Protein AF-A0A2G9G495-F1 (afdb_monomer_lite)

Sequence (296 aa):
MGLVYGCPVEDMVTGLAIQCRGWKPVYYNPRKHAFKGVAPTTLDVSLIQFKRWAGGMFQVFFSKYCPFTYGHGKIKFGAQLGYCIFLLWAPTSLPTLCYVIVPALSLLHGVPLFPKVSSLWFIPFAYVFVAKTAYAIIEALIIGDTLRGWWNLQRMVLIRRTTAYLFGFLDTIITQLGLSQTAFAVTAKVVDNEAQKRYEKGIIEFGSSSIMLIIIATLALINLLSLGWGIKKAFFSAPDEFEKFIAQFTVCGIIVMLNLPVYEALFFRSDKGRIPSSVTFRSIVIASLACLILTY

Secondary structure (DSSP, 8-state):
-----S-TTHHHHHHHHHHTTT--------SS-S---PPP-SHHHHHHHHHHHHHHHHHHHHSTT-HHHHSTTTS-HHHHHHHHTTTTTGGGHHHHHHHHHHHHHHHHHT---S--TTSGGGHHHHHHHHHHHHHHHHHHHHTT--HHHHHHHHHHHHHHHHTHHHHHHHHHHHHHTTS-----PPPP----HHHHHHHHTT-----S--HHHHHHHHHHHHHHHHHHHHHHHHHTS-HHHHHTTHHHHHHHHHHHHHTHHHHIIIII--STTSPPHHHHHHHHHHHHHHHHHTT-

Radius of gyration: 21.74 Å; chains: 1; bounding box: 57×45×61 Å

pLDDT: mean 91.78, std 8.58, range [42.34, 98.44]

Organism: NCBI:txid429701

Structure (mmCIF, N/CA/C/O backbone):
data_AF-A0A2G9G495-F1
#
_entry.id   AF-A0A2G9G495-F1
#
loop_
_atom_site.group_PDB
_atom_site.id
_atom_site.type_symbol
_atom_site.label_atom_id
_atom_site.label_alt_id
_atom_site.label_comp_id
_atom_site.label_asym_id
_atom_site.label_entity_id
_atom_site.label_seq_id
_atom_site.pdbx_PDB_ins_code
_atom_site.Cartn_x
_atom_site.Cartn_y
_atom_site.Cartn_z
_atom_site.occupancy
_atom_site.B_iso_or_equiv
_atom_site.auth_seq_id
_atom_site.auth_comp_id
_atom_site.auth_asym_id
_atom_site.auth_atom_id
_atom_site.pdbx_PDB_model_num
ATOM 1 N N . MET A 1 1 ? -16.885 4.387 33.479 1.00 59.47 1 MET A N 1
ATOM 2 C CA . MET A 1 1 ? -16.963 3.637 32.202 1.00 59.47 1 MET A CA 1
ATOM 3 C C . MET A 1 1 ? -17.399 4.630 31.142 1.00 59.47 1 MET A C 1
ATOM 5 O O . MET A 1 1 ? -18.405 5.283 31.361 1.00 59.47 1 MET A O 1
ATOM 9 N N . GLY A 1 2 ? -16.628 4.809 30.076 1.00 85.75 2 GLY A N 1
ATOM 10 C CA . GLY A 1 2 ? -16.914 5.790 29.030 1.00 85.75 2 GLY A CA 1
ATOM 11 C C . GLY A 1 2 ? -15.915 5.658 27.886 1.00 85.75 2 GLY A C 1
ATOM 12 O O . GLY A 1 2 ? -15.072 4.758 27.915 1.00 85.75 2 GLY A O 1
ATOM 13 N N . LEU A 1 3 ? -16.022 6.549 26.906 1.00 91.56 3 LEU A N 1
ATOM 14 C CA . LEU A 1 3 ? -15.094 6.641 25.783 1.00 91.56 3 LEU A CA 1
ATOM 15 C C . LEU A 1 3 ? -13.655 6.842 26.285 1.00 91.56 3 LEU A C 1
ATOM 17 O O . LEU A 1 3 ? -13.418 7.627 27.207 1.00 91.56 3 LEU A O 1
ATOM 21 N N . VAL A 1 4 ? -12.695 6.125 25.702 1.00 91.19 4 VAL A N 1
ATOM 22 C CA . VAL A 1 4 ? -11.275 6.327 26.005 1.00 91.19 4 VAL A CA 1
ATOM 23 C C . VAL A 1 4 ? -10.768 7.541 25.232 1.00 91.19 4 VAL A C 1
ATOM 25 O O . VAL A 1 4 ? -10.633 7.494 24.017 1.00 91.19 4 VAL A O 1
ATOM 28 N N . TYR A 1 5 ? -10.461 8.625 25.941 1.00 88.50 5 TYR A N 1
ATOM 29 C CA . TYR A 1 5 ? -9.936 9.856 25.344 1.00 88.50 5 TYR A CA 1
ATOM 30 C C . TYR A 1 5 ? -8.424 9.797 25.079 1.00 88.50 5 TYR A C 1
ATOM 32 O O . TYR A 1 5 ? -7.704 8.973 25.651 1.00 88.50 5 TYR A O 1
ATOM 40 N N . GLY A 1 6 ? -7.936 10.723 24.247 1.00 83.62 6 GLY A N 1
ATOM 41 C CA . GLY A 1 6 ? -6.504 10.904 23.974 1.00 83.62 6 GLY A CA 1
ATOM 42 C C . GLY A 1 6 ? -5.940 9.988 22.885 1.00 83.62 6 GLY A C 1
ATOM 43 O O . GLY A 1 6 ? -4.728 9.820 22.803 1.00 83.62 6 GLY A O 1
ATOM 44 N N . CYS A 1 7 ? -6.800 9.388 22.058 1.00 82.25 7 CYS A N 1
ATOM 45 C CA . CYS A 1 7 ? -6.405 8.584 20.908 1.00 82.25 7 CYS A CA 1
ATOM 46 C C . CYS A 1 7 ? -7.285 8.934 19.693 1.00 82.25 7 CYS A C 1
ATOM 48 O O . CYS A 1 7 ? -8.495 9.004 19.873 1.00 82.25 7 CYS A O 1
ATOM 50 N N . PRO A 1 8 ? -6.731 9.114 18.473 1.00 83.88 8 PRO A N 1
ATOM 51 C CA . PRO A 1 8 ? -7.525 9.384 17.263 1.00 83.88 8 PRO A CA 1
ATOM 52 C C . PRO A 1 8 ? -8.389 8.214 16.757 1.00 83.88 8 PRO A C 1
ATOM 54 O O . PRO A 1 8 ? -9.125 8.382 15.783 1.00 83.88 8 PRO A O 1
ATOM 57 N N . VAL A 1 9 ? -8.201 7.023 17.335 1.00 91.44 9 VAL A N 1
ATOM 58 C CA . VAL A 1 9 ? -8.957 5.783 17.078 1.00 91.44 9 VAL A CA 1
ATOM 59 C C . VAL A 1 9 ? -9.556 5.282 18.396 1.00 91.44 9 VAL A C 1
ATOM 61 O O . VAL A 1 9 ? -9.350 4.145 18.839 1.00 91.44 9 VAL A O 1
ATOM 64 N N . GLU A 1 10 ? -10.242 6.193 19.088 1.00 93.31 10 GLU A N 1
ATOM 65 C CA . GLU A 1 10 ? -10.855 5.960 20.392 1.00 93.31 10 GLU A CA 1
ATOM 66 C C . GLU A 1 10 ? -11.888 4.832 20.371 1.00 93.31 10 GLU A C 1
ATOM 68 O O . GLU A 1 10 ? -12.066 4.140 21.374 1.00 93.31 10 GLU A O 1
ATOM 73 N N . ASP A 1 11 ? -12.537 4.614 19.229 1.00 94.06 11 ASP A N 1
ATOM 74 C CA . ASP A 1 11 ? -13.499 3.543 18.991 1.00 94.06 11 ASP A CA 1
ATOM 75 C C . ASP A 1 11 ? -12.864 2.158 19.188 1.00 94.06 11 ASP A C 1
ATOM 77 O O . ASP A 1 11 ? -13.349 1.348 19.989 1.00 94.06 11 ASP A O 1
ATOM 81 N N . MET A 1 12 ? -11.725 1.910 18.539 1.00 94.50 12 MET A N 1
ATOM 82 C CA . MET A 1 12 ? -10.975 0.666 18.666 1.00 94.50 12 MET A CA 1
ATOM 83 C C . MET A 1 12 ? -10.456 0.481 20.095 1.00 94.50 12 MET A C 1
ATOM 85 O O . MET A 1 12 ? -10.628 -0.596 20.674 1.00 94.50 12 MET A O 1
ATOM 89 N N . VAL A 1 13 ? -9.830 1.512 20.673 1.00 95.31 13 VAL A N 1
ATOM 90 C CA . VAL A 1 13 ? -9.231 1.429 22.017 1.00 95.31 13 VAL A CA 1
ATOM 91 C C . VAL A 1 13 ? -10.299 1.203 23.087 1.00 95.31 13 VAL A C 1
ATOM 93 O O . VAL A 1 13 ? -10.109 0.390 23.995 1.00 95.31 13 VAL A O 1
ATOM 96 N N . THR A 1 14 ? -11.447 1.867 22.965 1.00 96.12 14 THR A N 1
ATOM 97 C CA . THR A 1 14 ? -12.588 1.660 23.865 1.00 96.12 14 THR A CA 1
ATOM 98 C C . THR A 1 14 ? -13.111 0.231 23.747 1.00 96.12 14 THR A C 1
ATOM 100 O O . THR A 1 14 ? -13.319 -0.428 24.768 1.00 96.12 14 THR A O 1
ATOM 103 N N . GLY A 1 15 ? -13.245 -0.291 22.522 1.00 95.25 15 GLY A N 1
ATOM 104 C CA . GLY A 1 15 ? -13.625 -1.685 22.284 1.00 95.25 15 GLY A CA 1
ATOM 105 C C . GLY A 1 15 ? -12.656 -2.685 22.924 1.00 95.25 15 GLY A C 1
ATOM 106 O O . GLY A 1 15 ? -13.093 -3.599 23.627 1.00 95.25 15 GLY A O 1
ATOM 107 N N . LEU A 1 16 ? -11.346 -2.476 22.758 1.00 95.62 16 LEU A N 1
ATOM 108 C CA . LEU A 1 16 ? -10.308 -3.300 23.388 1.00 95.62 16 LEU A CA 1
ATOM 109 C C . LEU A 1 16 ? -10.423 -3.272 24.919 1.00 95.62 16 LEU A C 1
ATOM 111 O O . LEU A 1 16 ? -10.396 -4.322 25.563 1.00 95.62 16 LEU A O 1
ATOM 115 N N . ALA A 1 17 ? -10.578 -2.083 25.507 1.00 95.75 17 ALA A N 1
ATOM 116 C CA . ALA A 1 17 ? -10.710 -1.913 26.951 1.00 95.75 17 ALA A CA 1
ATOM 117 C C . ALA A 1 17 ? -11.951 -2.619 27.516 1.00 95.75 17 ALA A C 1
ATOM 119 O O . ALA A 1 17 ? -11.882 -3.213 28.593 1.00 95.75 17 ALA A O 1
ATOM 120 N N . ILE A 1 18 ? -13.068 -2.590 26.786 1.00 96.00 18 ILE A N 1
ATOM 121 C CA . ILE A 1 18 ? -14.296 -3.308 27.145 1.00 96.00 18 ILE A CA 1
ATOM 122 C C . ILE A 1 18 ? -14.063 -4.823 27.102 1.00 96.00 18 ILE A C 1
ATOM 124 O O . ILE A 1 18 ? -14.365 -5.510 28.078 1.00 96.00 18 ILE A O 1
ATOM 128 N N . GLN A 1 19 ? -13.462 -5.349 26.031 1.00 95.81 19 GLN A N 1
ATOM 129 C CA . GLN A 1 19 ? -13.186 -6.787 25.926 1.00 95.81 19 GLN A CA 1
ATOM 130 C C . GLN A 1 19 ? -12.210 -7.286 26.994 1.00 95.81 19 GLN A C 1
ATOM 132 O O . GLN A 1 19 ? -12.423 -8.349 27.572 1.00 95.81 19 GLN A O 1
ATOM 137 N N . CYS A 1 20 ? -11.186 -6.498 27.331 1.00 96.25 20 CYS A N 1
ATOM 138 C CA . CYS A 1 20 ? -10.235 -6.832 28.395 1.00 96.25 20 CYS A CA 1
ATOM 139 C C . CYS A 1 20 ? -10.876 -6.907 29.792 1.00 96.25 20 CYS A C 1
ATOM 141 O O . CYS A 1 20 ? -10.240 -7.391 30.725 1.00 96.25 20 CYS A O 1
ATOM 143 N N . ARG A 1 21 ? -12.117 -6.428 29.952 1.00 95.75 21 ARG A N 1
ATOM 144 C CA . ARG A 1 21 ? -12.929 -6.569 31.173 1.00 95.75 21 ARG A CA 1
ATOM 145 C C . ARG A 1 21 ? -13.871 -7.780 31.129 1.00 95.75 21 ARG A C 1
ATOM 147 O O . ARG A 1 21 ? -14.758 -7.883 31.968 1.00 95.75 21 ARG A O 1
ATOM 154 N N . GLY A 1 22 ? -13.708 -8.672 30.153 1.00 95.31 22 GLY A N 1
ATOM 155 C CA . GLY A 1 22 ? -14.467 -9.920 30.031 1.00 95.31 22 GLY A CA 1
ATOM 156 C C . GLY A 1 22 ? -15.704 -9.848 29.131 1.00 95.31 22 GLY A C 1
ATOM 157 O O . GLY A 1 22 ? -16.370 -10.866 28.936 1.00 95.31 22 GLY A O 1
ATOM 158 N N . TRP A 1 23 ? -16.011 -8.688 28.544 1.00 95.75 23 TRP A N 1
ATOM 159 C CA . TRP A 1 23 ? -17.126 -8.555 27.604 1.00 95.75 23 TRP A CA 1
ATOM 160 C C . TRP A 1 23 ? -16.829 -9.259 26.278 1.00 95.75 23 TRP A C 1
ATOM 162 O O . TRP A 1 23 ? -15.707 -9.223 25.770 1.00 95.75 23 TRP A O 1
ATOM 172 N N . LYS A 1 24 ? -17.856 -9.875 25.685 1.00 93.69 24 LYS A N 1
ATOM 173 C CA . LYS A 1 24 ? -17.745 -10.610 24.420 1.00 93.69 24 LYS A CA 1
ATOM 174 C C . LYS A 1 24 ? -18.476 -9.851 23.308 1.00 93.69 24 LYS A C 1
ATOM 176 O O . LYS A 1 24 ? -19.669 -9.596 23.464 1.00 93.69 24 LYS A O 1
ATOM 181 N N . PRO A 1 25 ? -17.798 -9.482 22.205 1.00 92.75 25 PRO A N 1
ATOM 182 C CA . PRO A 1 25 ? -18.459 -8.842 21.075 1.00 92.75 25 PRO A CA 1
ATOM 183 C C . PRO A 1 25 ? -19.350 -9.851 20.339 1.00 92.75 25 PRO A C 1
ATOM 185 O O . PRO A 1 25 ? -19.042 -11.042 20.285 1.00 92.75 25 PRO A O 1
ATOM 188 N N . VAL A 1 26 ? -20.417 -9.358 19.713 1.00 94.62 26 VAL A N 1
ATOM 189 C CA . VAL A 1 26 ? -21.253 -10.132 18.788 1.00 94.62 26 VAL A CA 1
ATOM 190 C C . VAL A 1 26 ? -21.261 -9.409 17.447 1.00 94.62 26 VAL A C 1
ATOM 192 O O . VAL A 1 26 ? -21.561 -8.219 17.386 1.00 94.62 26 VAL A O 1
ATOM 195 N N . TYR A 1 27 ? -20.923 -10.128 16.379 1.00 92.50 27 TYR A N 1
ATOM 196 C CA . TYR A 1 27 ? -21.078 -9.651 15.009 1.00 92.50 27 TYR A CA 1
ATOM 197 C C . TYR A 1 27 ? -22.352 -10.252 14.419 1.00 92.50 27 TYR A C 1
ATOM 199 O O . TYR A 1 27 ? -22.519 -11.470 14.413 1.00 92.50 27 TYR A O 1
ATOM 207 N N . TYR A 1 28 ? -23.247 -9.397 13.930 1.00 94.25 28 TYR A N 1
ATOM 208 C CA . TYR A 1 28 ? -24.499 -9.807 13.309 1.00 94.25 28 TYR A CA 1
ATOM 209 C C . TYR A 1 28 ? -24.662 -9.102 11.963 1.00 94.25 28 TYR A C 1
ATOM 211 O O . TYR A 1 28 ? -24.645 -7.874 11.898 1.00 94.25 28 TYR A O 1
ATOM 219 N N . ASN A 1 29 ? -24.818 -9.887 10.894 1.00 91.81 29 ASN A N 1
ATOM 220 C CA . ASN A 1 29 ? -24.991 -9.392 9.530 1.00 91.81 29 ASN A CA 1
ATOM 221 C C . ASN A 1 29 ? -26.393 -9.765 9.005 1.00 91.81 29 ASN A C 1
ATOM 223 O O . ASN A 1 29 ? -26.568 -10.853 8.451 1.00 91.81 29 ASN A O 1
ATOM 227 N N . PRO A 1 30 ? -27.418 -8.919 9.226 1.00 93.94 30 PRO A N 1
ATOM 228 C CA . PRO A 1 30 ? -28.773 -9.190 8.756 1.00 93.94 30 PRO A CA 1
ATOM 229 C C . PRO A 1 30 ? -28.874 -9.089 7.227 1.00 93.94 30 PRO A C 1
ATOM 231 O O . PRO A 1 30 ? -28.204 -8.270 6.604 1.00 93.94 30 PRO A O 1
ATOM 234 N N . ARG A 1 31 ? -29.800 -9.850 6.621 1.00 92.94 31 ARG A N 1
ATOM 235 C CA . ARG A 1 31 ? -30.055 -9.812 5.162 1.00 92.94 31 ARG A CA 1
ATOM 236 C C . ARG A 1 31 ? -30.383 -8.409 4.642 1.00 92.94 31 ARG A C 1
ATOM 238 O O . ARG A 1 31 ? -29.987 -8.051 3.541 1.00 92.94 31 ARG A O 1
ATOM 245 N N . LYS A 1 32 ? -31.130 -7.621 5.422 1.00 94.00 32 LYS A N 1
ATOM 246 C CA . LYS A 1 32 ? -31.405 -6.212 5.126 1.00 94.00 32 LYS A CA 1
ATOM 247 C C . LYS A 1 32 ? -30.417 -5.356 5.903 1.00 94.00 32 LYS A C 1
ATOM 249 O O . LYS A 1 32 ? -30.386 -5.436 7.129 1.00 94.00 32 LYS A O 1
ATOM 254 N N . HIS A 1 33 ? -29.663 -4.512 5.201 1.00 91.62 33 HIS A N 1
ATOM 255 C CA . HIS A 1 33 ? -28.739 -3.577 5.838 1.00 91.62 33 HIS A CA 1
ATOM 256 C C . HIS A 1 33 ? -29.474 -2.708 6.867 1.00 91.62 33 HIS A C 1
ATOM 258 O O . HIS A 1 33 ? -30.366 -1.935 6.512 1.00 91.62 33 HIS A O 1
ATOM 264 N N . ALA A 1 34 ? -29.094 -2.854 8.138 1.00 94.25 34 ALA A N 1
ATOM 265 C CA . ALA A 1 34 ? -29.675 -2.104 9.251 1.00 94.25 34 ALA A CA 1
ATOM 266 C C . ALA A 1 34 ? -29.168 -0.653 9.311 1.00 94.25 34 ALA A C 1
ATOM 268 O O . ALA A 1 34 ? -29.871 0.229 9.790 1.00 94.25 34 ALA A O 1
ATOM 269 N N . PHE A 1 35 ? -27.967 -0.402 8.783 1.00 94.12 35 PHE A N 1
ATOM 270 C CA . PHE A 1 35 ? -27.329 0.910 8.759 1.00 94.12 35 PHE A CA 1
ATOM 271 C C . PHE A 1 35 ? -26.891 1.252 7.334 1.00 94.12 35 PHE A C 1
ATOM 273 O O . PHE A 1 35 ? -26.354 0.400 6.624 1.00 94.12 35 PHE A O 1
ATOM 280 N N . LYS A 1 36 ? -27.106 2.504 6.919 1.00 89.31 36 LYS A N 1
ATOM 281 C CA . LYS A 1 36 ? -26.603 3.063 5.658 1.00 89.31 36 LYS A CA 1
ATOM 282 C C . LYS A 1 36 ? -25.749 4.284 5.972 1.00 89.31 36 LYS A C 1
ATOM 284 O O . LYS A 1 36 ? -26.208 5.198 6.649 1.00 89.31 36 LYS A O 1
ATOM 289 N N . GLY A 1 37 ? -24.508 4.270 5.502 1.00 87.88 37 GLY A N 1
ATOM 290 C CA . GLY A 1 37 ? -23.575 5.385 5.631 1.00 87.88 37 GLY A CA 1
ATOM 291 C C . GLY A 1 37 ? -23.357 6.100 4.302 1.00 87.88 37 GLY A C 1
ATOM 292 O O . GLY A 1 37 ? -23.770 5.620 3.249 1.00 87.88 37 GLY A O 1
ATOM 293 N N . VAL A 1 38 ? -22.661 7.233 4.366 1.00 87.00 38 VAL A N 1
ATOM 294 C CA . VAL A 1 38 ? -22.152 7.950 3.192 1.00 87.00 38 VAL A CA 1
ATOM 295 C C . VAL A 1 38 ? -20.662 7.649 3.072 1.00 87.00 38 VAL A C 1
ATOM 297 O O . VAL A 1 38 ? -19.904 7.896 4.014 1.00 87.00 38 VAL A O 1
ATOM 300 N N . ALA A 1 39 ? -20.254 7.080 1.939 1.00 87.94 39 ALA A N 1
ATOM 301 C CA . ALA A 1 39 ? -18.855 6.797 1.644 1.00 87.94 39 ALA A CA 1
ATOM 302 C C . ALA A 1 39 ? -18.152 8.041 1.068 1.00 87.94 39 ALA A C 1
ATOM 304 O O . ALA A 1 39 ? -18.812 8.875 0.446 1.00 87.94 39 ALA A O 1
ATOM 305 N N . PRO A 1 40 ? -16.822 8.175 1.232 1.00 88.44 40 PRO A N 1
ATOM 306 C CA . PRO A 1 40 ? -16.048 9.168 0.495 1.00 88.44 40 PRO A CA 1
ATOM 307 C C . PRO A 1 40 ? -16.223 8.977 -1.016 1.00 8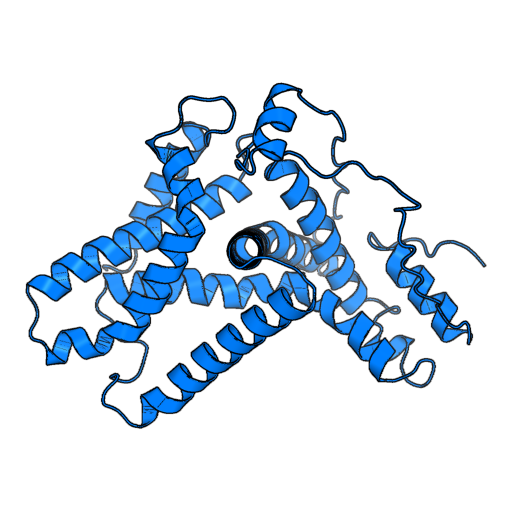8.44 40 PRO A C 1
ATOM 309 O O . PRO A 1 40 ? -15.965 7.890 -1.534 1.00 88.44 40 PRO A O 1
ATOM 312 N N . THR A 1 41 ? -16.642 10.030 -1.713 1.00 89.69 41 THR A N 1
ATOM 313 C CA . THR A 1 41 ? -16.880 10.012 -3.167 1.00 89.69 41 THR A CA 1
ATOM 314 C C . THR A 1 41 ? -15.635 10.370 -3.974 1.00 89.69 41 THR A C 1
ATOM 316 O O . THR A 1 41 ? -15.559 10.065 -5.162 1.00 89.69 41 THR A O 1
ATOM 319 N N . THR A 1 42 ? -14.633 10.967 -3.327 1.00 90.62 42 THR A N 1
ATOM 320 C CA . THR A 1 42 ? -13.391 11.427 -3.947 1.00 90.62 42 THR A CA 1
ATOM 321 C C . THR A 1 42 ? -12.160 10.786 -3.309 1.00 90.62 42 THR A C 1
ATOM 323 O O . THR A 1 42 ? -12.163 10.365 -2.143 1.00 90.62 42 THR A O 1
ATOM 326 N N . LEU A 1 43 ? -11.076 10.696 -4.086 1.00 92.38 43 LEU A N 1
ATOM 327 C CA . LEU A 1 43 ? -9.838 10.065 -3.630 1.00 92.38 43 LEU A CA 1
ATOM 328 C C . LEU A 1 43 ? -9.184 10.846 -2.483 1.00 92.38 43 LEU A C 1
ATOM 330 O O . LEU A 1 43 ? -8.680 10.237 -1.545 1.00 92.38 43 LEU A O 1
ATOM 334 N N . ASP A 1 44 ? -9.205 12.175 -2.531 1.00 89.44 44 ASP A N 1
ATOM 335 C CA . ASP A 1 44 ? -8.602 13.038 -1.511 1.00 89.44 44 ASP A CA 1
ATOM 336 C C . ASP A 1 44 ? -9.265 12.862 -0.136 1.00 89.44 44 ASP A C 1
ATOM 338 O O . ASP A 1 44 ? -8.569 12.625 0.856 1.00 89.44 44 ASP A O 1
ATOM 342 N N . VAL A 1 45 ? -10.599 12.865 -0.074 1.00 89.94 45 VAL A N 1
ATOM 343 C CA . VAL A 1 45 ? -11.348 12.625 1.170 1.00 89.94 45 VAL A CA 1
ATOM 344 C C . VAL A 1 45 ? -11.079 11.215 1.704 1.00 89.94 45 VAL A C 1
ATOM 346 O O . VAL A 1 45 ? -10.857 11.046 2.908 1.00 89.94 45 VAL A O 1
ATOM 349 N N . SER A 1 46 ? -11.027 10.205 0.827 1.00 93.00 46 SER A N 1
ATOM 350 C CA . SER A 1 46 ? -10.669 8.838 1.228 1.00 93.00 46 SER A CA 1
ATOM 351 C C . SER A 1 46 ? -9.248 8.762 1.803 1.00 93.00 46 SER A C 1
ATOM 353 O O . SER A 1 46 ? -9.034 8.150 2.851 1.00 93.00 46 SER A O 1
ATOM 355 N N . LEU A 1 47 ? -8.270 9.420 1.179 1.00 94.62 47 LEU A N 1
ATOM 356 C CA . LEU A 1 47 ? -6.882 9.411 1.644 1.00 94.62 47 LEU A CA 1
ATOM 357 C C . LEU A 1 47 ? -6.696 10.130 2.983 1.00 94.62 47 LEU A C 1
ATOM 359 O O . LEU A 1 47 ? -5.956 9.631 3.833 1.00 94.62 47 LEU A O 1
ATOM 363 N N . ILE A 1 48 ? -7.395 11.243 3.216 1.00 92.69 48 ILE A N 1
ATOM 364 C CA . ILE A 1 48 ? -7.394 11.926 4.521 1.00 92.69 48 ILE A CA 1
ATOM 365 C C . ILE A 1 48 ? -7.943 10.997 5.611 1.00 92.69 48 ILE A C 1
ATOM 367 O O . ILE A 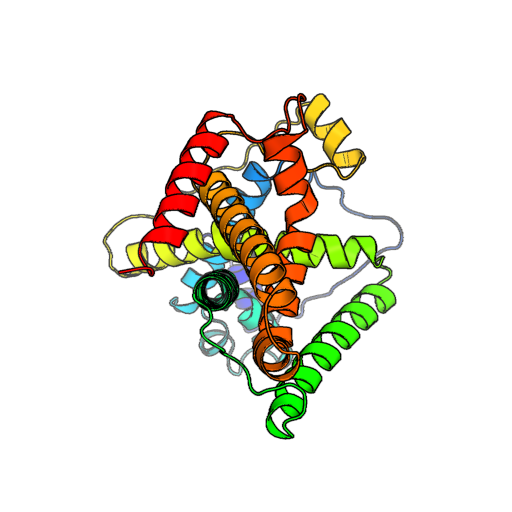1 48 ? -7.360 10.898 6.695 1.00 92.69 48 ILE A O 1
ATOM 371 N N . GLN A 1 49 ? -9.025 10.270 5.318 1.00 93.25 49 GLN A N 1
ATOM 372 C CA . GLN A 1 49 ? -9.584 9.285 6.244 1.00 93.25 49 GLN A CA 1
ATOM 373 C C . GLN A 1 49 ? -8.574 8.172 6.559 1.00 93.25 49 GLN A C 1
ATOM 375 O O . GLN A 1 49 ? -8.300 7.896 7.728 1.00 93.25 49 GLN A O 1
ATOM 380 N N . PHE A 1 50 ? -7.961 7.569 5.537 1.00 95.38 50 PHE A N 1
ATOM 381 C CA . PHE A 1 50 ? -6.980 6.501 5.744 1.00 95.38 50 PHE A CA 1
ATOM 382 C C . PHE A 1 50 ? -5.698 6.976 6.427 1.00 95.38 50 PHE A C 1
ATOM 384 O O . PHE A 1 50 ? -5.103 6.199 7.173 1.00 95.38 50 PHE A O 1
ATOM 391 N N . LYS A 1 51 ? -5.290 8.235 6.224 1.00 95.12 51 LYS A N 1
ATOM 392 C CA . LYS A 1 51 ? -4.158 8.838 6.938 1.00 95.12 51 LYS A CA 1
ATOM 393 C C . LYS A 1 51 ? -4.444 8.861 8.437 1.00 95.12 51 LYS A C 1
ATOM 395 O O . LYS A 1 51 ? -3.604 8.434 9.226 1.00 95.12 51 LYS A O 1
ATOM 400 N N . ARG A 1 52 ? -5.645 9.308 8.822 1.00 93.19 52 ARG A N 1
ATOM 401 C CA . ARG A 1 52 ? -6.080 9.349 10.226 1.00 93.19 52 ARG A CA 1
ATOM 402 C C . ARG A 1 52 ? -6.131 7.965 10.854 1.00 93.19 52 ARG A C 1
ATOM 404 O O . ARG A 1 52 ? -5.623 7.795 11.955 1.00 93.19 52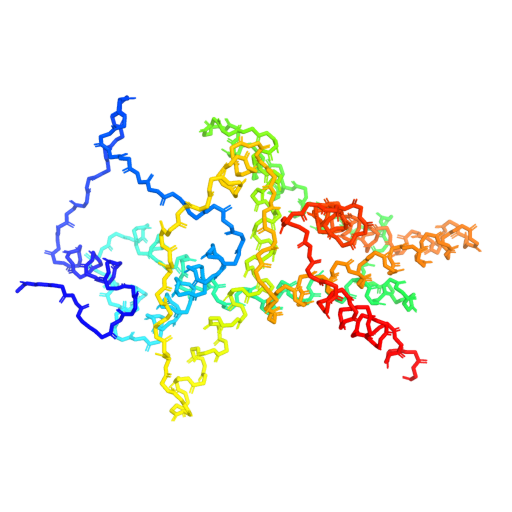 ARG A O 1
ATOM 411 N N . TRP A 1 53 ? -6.698 6.985 10.153 1.00 95.12 53 TRP A N 1
ATOM 412 C CA . TRP A 1 53 ? -6.753 5.612 10.654 1.00 95.12 53 TRP A CA 1
ATOM 413 C C . TRP A 1 53 ? -5.357 5.017 10.816 1.00 95.12 53 TRP A C 1
ATOM 415 O O . TRP A 1 53 ? -5.023 4.553 11.897 1.00 95.12 53 TRP A O 1
ATOM 425 N N . ALA A 1 54 ? -4.512 5.076 9.785 1.00 96.00 54 ALA A N 1
ATOM 426 C CA . ALA A 1 54 ? -3.171 4.502 9.853 1.00 96.00 54 ALA A CA 1
ATOM 427 C C . ALA A 1 54 ? -2.300 5.172 10.926 1.00 96.00 54 ALA A C 1
ATOM 429 O O . ALA A 1 54 ? -1.630 4.471 11.682 1.00 96.00 54 ALA A O 1
ATOM 430 N N . GLY A 1 55 ? -2.343 6.506 11.025 1.00 94.81 55 GLY A N 1
ATOM 431 C CA . GLY A 1 55 ? -1.629 7.252 12.061 1.00 94.81 55 GLY A CA 1
ATOM 432 C C . GLY A 1 55 ? -2.153 6.944 13.463 1.00 94.81 55 GLY A C 1
ATOM 433 O O . GLY A 1 55 ? -1.373 6.599 14.341 1.00 94.81 55 GLY A O 1
ATOM 434 N N . GLY A 1 56 ? -3.472 6.977 13.673 1.00 94.00 56 GLY A N 1
ATOM 435 C CA . GLY A 1 56 ? -4.077 6.658 14.970 1.00 94.00 56 GLY A CA 1
ATOM 436 C C . GLY A 1 56 ? -3.765 5.233 15.435 1.00 94.00 56 GLY A C 1
ATOM 437 O O . GLY A 1 56 ? -3.357 5.034 16.576 1.00 94.00 56 GLY A O 1
ATOM 438 N N . MET A 1 57 ? -3.864 4.248 14.538 1.00 95.62 57 MET A N 1
ATOM 439 C CA . MET A 1 57 ? -3.501 2.855 14.829 1.00 95.62 57 MET A CA 1
ATOM 440 C C . MET A 1 57 ? -2.019 2.715 15.200 1.00 95.62 57 MET A C 1
ATOM 442 O O . MET A 1 57 ? -1.677 2.005 16.146 1.00 95.62 57 MET A O 1
ATOM 446 N N . PHE A 1 58 ? -1.135 3.431 14.506 1.00 96.12 58 PHE A N 1
ATOM 447 C CA . PHE A 1 58 ? 0.293 3.410 14.810 1.00 96.12 58 PHE A CA 1
ATOM 448 C C . PHE A 1 58 ? 0.637 4.175 16.098 1.00 96.12 58 PHE A C 1
ATOM 450 O O . PHE A 1 58 ? 1.522 3.762 16.838 1.00 96.12 58 PHE A O 1
ATOM 457 N N . GLN A 1 59 ? -0.110 5.222 16.456 1.00 94.25 59 GLN A N 1
ATOM 458 C CA . GLN A 1 59 ? -0.005 5.845 17.780 1.00 94.25 59 GLN A CA 1
ATOM 459 C C . GLN A 1 59 ? -0.411 4.869 18.894 1.00 94.25 59 GLN A C 1
ATOM 461 O O . GLN A 1 59 ? 0.252 4.817 19.931 1.00 94.25 59 GLN A O 1
ATOM 466 N N . VAL A 1 60 ? -1.455 4.053 18.684 1.00 94.50 60 VAL A N 1
ATOM 467 C CA . VAL A 1 60 ? -1.854 3.023 19.661 1.00 94.50 60 VAL A CA 1
ATOM 468 C C . VAL A 1 60 ? -0.742 2.006 19.889 1.00 94.50 60 VAL A C 1
ATOM 470 O O . VAL A 1 60 ? -0.545 1.601 21.036 1.00 94.50 60 VAL A O 1
ATOM 473 N N . PHE A 1 61 ? 0.010 1.642 18.845 1.00 94.88 61 PHE A N 1
ATOM 474 C CA . PHE A 1 61 ? 1.148 0.724 18.946 1.00 94.88 61 PHE A CA 1
ATOM 475 C C . PHE A 1 61 ? 2.173 1.157 20.007 1.00 94.88 61 PHE A C 1
ATOM 477 O O . PHE A 1 61 ? 2.636 0.318 20.776 1.00 94.88 61 PHE A O 1
ATOM 484 N N . PHE A 1 62 ? 2.473 2.458 20.095 1.00 92.38 62 PHE A N 1
ATOM 485 C CA . PHE A 1 62 ? 3.401 3.025 21.087 1.00 92.38 62 PHE A CA 1
ATOM 486 C C . PHE A 1 62 ? 2.742 3.401 22.420 1.00 92.38 62 PHE A C 1
ATOM 488 O O . PHE A 1 62 ? 3.415 3.822 23.357 1.00 92.38 62 PHE A O 1
ATOM 495 N N . SER A 1 63 ? 1.422 3.281 22.525 1.00 92.25 63 SER A N 1
ATOM 496 C CA . SER A 1 63 ? 0.684 3.672 23.722 1.00 92.25 63 SER A CA 1
ATOM 497 C C . SER A 1 63 ? 0.567 2.528 24.735 1.00 92.25 63 SER A C 1
ATOM 499 O O . SER A 1 63 ? 0.694 1.347 24.408 1.00 92.25 63 SER A O 1
ATOM 501 N N . LYS A 1 64 ? 0.155 2.863 25.965 1.00 93.19 64 LYS A N 1
ATOM 502 C CA . LYS A 1 64 ? -0.248 1.873 26.984 1.00 93.19 64 LYS A CA 1
ATOM 503 C C . LYS A 1 64 ? -1.423 0.978 26.565 1.00 93.19 64 LYS A C 1
ATOM 505 O O . LYS A 1 64 ? -1.694 -0.012 27.237 1.00 93.19 64 LYS A O 1
ATOM 510 N N . TYR A 1 65 ? -2.146 1.348 25.506 1.00 94.06 65 TYR A N 1
ATOM 511 C CA . TYR A 1 65 ? -3.272 0.593 24.962 1.00 94.06 65 TYR A CA 1
ATOM 512 C C . TYR A 1 65 ? -2.871 -0.335 23.814 1.00 94.06 65 TYR A C 1
ATOM 514 O O . TYR A 1 65 ? -3.754 -0.869 23.148 1.00 94.06 65 TYR A O 1
ATOM 522 N N . CYS A 1 66 ? -1.572 -0.550 23.577 1.00 95.12 66 CYS A N 1
ATOM 523 C CA . CYS A 1 66 ? -1.112 -1.520 22.594 1.00 95.12 66 CYS A CA 1
ATOM 524 C C . CYS A 1 66 ? -1.728 -2.906 22.889 1.00 95.12 66 CYS A C 1
ATOM 526 O O . CYS A 1 66 ? -1.462 -3.471 23.952 1.00 95.12 66 CYS A O 1
ATOM 528 N N . PRO A 1 67 ? -2.540 -3.486 21.983 1.00 94.81 67 PRO A N 1
ATOM 529 C CA . PRO A 1 67 ? -3.185 -4.784 22.185 1.00 94.81 67 PRO A CA 1
ATOM 530 C C . PRO A 1 67 ? -2.210 -5.911 22.535 1.00 94.81 67 PRO A C 1
ATOM 532 O O . PRO A 1 67 ? -2.584 -6.827 23.266 1.00 94.81 67 PRO A O 1
ATOM 535 N N . PHE A 1 68 ? -0.961 -5.823 22.059 1.00 93.31 68 PHE A N 1
ATOM 536 C CA . PHE A 1 68 ? 0.082 -6.802 22.356 1.00 93.31 68 PHE A CA 1
ATOM 537 C C . PHE A 1 68 ? 0.387 -6.908 23.853 1.00 93.31 68 PHE A C 1
ATOM 539 O O . PHE A 1 68 ? 0.604 -8.011 24.342 1.00 93.31 68 PHE A O 1
ATOM 546 N N . THR A 1 69 ? 0.364 -5.787 24.577 1.00 95.19 69 THR A N 1
ATOM 547 C CA . THR A 1 69 ? 0.652 -5.726 26.017 1.00 95.19 69 THR A CA 1
ATOM 548 C C . THR A 1 69 ? -0.625 -5.592 26.839 1.00 95.19 69 THR A C 1
ATOM 550 O O . THR A 1 69 ? -0.846 -6.344 27.785 1.00 95.19 69 THR A O 1
ATOM 553 N N . TYR A 1 70 ? -1.514 -4.674 26.461 1.00 95.69 70 TYR A N 1
ATOM 554 C CA . TYR A 1 70 ? -2.731 -4.366 27.204 1.00 95.69 70 TYR A CA 1
ATOM 555 C C . TYR A 1 70 ? -3.729 -5.530 27.216 1.00 95.69 70 TYR A C 1
ATOM 557 O O . TYR A 1 70 ? -4.354 -5.779 28.253 1.00 95.69 70 TYR A O 1
ATOM 565 N N . GLY A 1 71 ? -3.867 -6.225 26.080 1.00 95.31 71 GLY A N 1
ATOM 566 C CA . GLY A 1 71 ? -4.782 -7.354 25.892 1.00 95.31 71 GLY A CA 1
ATOM 567 C C . GLY A 1 71 ? -4.207 -8.716 26.286 1.00 95.31 71 GLY A C 1
ATOM 568 O O . GLY A 1 71 ? -4.966 -9.682 26.395 1.00 95.31 71 GLY A O 1
ATOM 569 N N . HIS A 1 72 ? -2.898 -8.806 26.532 1.00 95.69 72 HIS A N 1
ATOM 570 C CA . HIS A 1 72 ? -2.234 -10.069 26.839 1.00 95.69 72 HIS A CA 1
ATOM 571 C C . HIS A 1 72 ? -2.822 -10.724 28.094 1.00 95.69 72 HIS A C 1
ATOM 573 O O . HIS A 1 72 ? -2.964 -10.083 29.135 1.00 95.69 72 HIS A O 1
ATOM 579 N N . GLY A 1 73 ? -3.218 -11.993 27.976 1.00 95.00 73 GLY A N 1
ATOM 580 C CA . GLY A 1 73 ? -3.856 -12.754 29.057 1.00 95.00 73 GLY A CA 1
ATOM 581 C C . GLY A 1 73 ? -5.283 -12.315 29.419 1.00 95.00 73 GLY A C 1
ATOM 582 O O . GLY A 1 73 ? -5.917 -12.973 30.238 1.00 95.00 73 GLY A O 1
ATOM 583 N N . LYS A 1 74 ? -5.817 -11.243 28.813 1.00 96.50 74 LYS A N 1
ATOM 584 C CA . LYS A 1 74 ? -7.167 -10.713 29.102 1.00 96.50 74 LYS A CA 1
ATOM 585 C C . LYS A 1 74 ? -8.190 -11.033 28.020 1.00 96.50 74 LYS A C 1
ATOM 587 O O . LYS A 1 74 ? -9.381 -11.117 28.307 1.00 96.50 74 LYS A O 1
ATOM 592 N N . ILE A 1 75 ? -7.740 -11.198 26.778 1.00 96.62 75 ILE A N 1
ATOM 593 C CA . ILE A 1 75 ? -8.577 -11.590 25.640 1.00 96.62 75 ILE A CA 1
ATOM 594 C C . ILE A 1 75 ? -7.989 -12.818 24.942 1.00 96.62 75 ILE A C 1
ATOM 596 O O . ILE A 1 75 ? -6.818 -13.154 25.114 1.00 96.62 75 ILE A O 1
ATOM 600 N N . LYS A 1 76 ? -8.807 -13.506 24.137 1.00 95.19 76 LYS A N 1
ATOM 601 C CA . LYS A 1 76 ? -8.344 -14.657 23.349 1.00 95.19 76 LYS A CA 1
ATOM 602 C C . LYS A 1 76 ? -7.241 -14.228 22.381 1.00 95.19 76 LYS A C 1
ATOM 604 O O . LYS A 1 76 ? -7.364 -13.193 21.730 1.00 95.19 76 LYS A O 1
ATOM 609 N N . PHE A 1 77 ? -6.236 -15.083 22.199 1.00 94.56 77 PHE A N 1
ATOM 610 C CA . PHE A 1 77 ? -5.088 -14.805 21.332 1.00 94.56 77 PHE A CA 1
ATOM 611 C C . PHE A 1 77 ? -5.484 -14.408 19.899 1.00 94.56 77 PHE A C 1
ATOM 613 O O . PHE A 1 77 ? -4.973 -13.430 19.367 1.00 94.56 77 PHE A O 1
ATOM 620 N N . GLY A 1 78 ? -6.468 -15.085 19.297 1.00 94.38 78 GLY A N 1
ATOM 621 C CA . GLY A 1 78 ? -6.967 -14.712 17.967 1.00 94.38 78 GLY A CA 1
ATOM 622 C C . GLY A 1 78 ? -7.572 -13.301 17.912 1.00 94.38 78 GLY A C 1
ATOM 623 O O . GLY A 1 78 ? -7.325 -12.565 16.962 1.00 94.38 78 GLY A O 1
ATOM 624 N N . ALA A 1 79 ? -8.302 -12.883 18.953 1.00 93.69 79 ALA A N 1
ATOM 625 C CA . ALA A 1 79 ? -8.825 -11.519 19.046 1.00 93.69 79 ALA A CA 1
ATOM 626 C C . ALA A 1 79 ? -7.685 -10.504 19.220 1.00 93.69 79 ALA A C 1
ATOM 628 O O . ALA A 1 79 ? -7.688 -9.462 18.571 1.00 93.69 79 ALA A O 1
ATOM 629 N N . GLN A 1 80 ? -6.675 -10.840 20.030 1.00 94.81 80 GLN A N 1
ATOM 630 C CA . GLN A 1 80 ? -5.469 -10.028 20.192 1.00 94.81 80 GLN A CA 1
ATOM 631 C C . GLN A 1 80 ? -4.750 -9.807 18.852 1.00 94.81 80 GLN A C 1
ATOM 633 O O . GLN A 1 80 ? -4.454 -8.664 18.507 1.00 94.81 80 GLN A O 1
ATOM 638 N N . LEU A 1 81 ? -4.535 -10.865 18.062 1.00 94.56 81 LEU A N 1
ATOM 639 C CA . LEU A 1 81 ? -3.953 -10.751 16.718 1.00 94.56 81 LEU A CA 1
ATOM 640 C C . LEU A 1 81 ? -4.820 -9.898 15.780 1.00 94.56 81 LEU A C 1
ATOM 642 O O . LEU A 1 81 ? -4.285 -9.077 15.033 1.00 94.56 81 LEU A O 1
ATOM 646 N N . GLY A 1 82 ? -6.145 -10.045 15.861 1.00 93.50 82 GLY A N 1
ATOM 647 C CA . GLY A 1 82 ? -7.099 -9.241 15.095 1.00 93.50 82 GLY A CA 1
ATOM 648 C C . GLY A 1 82 ? -7.006 -7.741 15.385 1.00 93.50 82 GLY A C 1
ATOM 649 O O . GLY A 1 82 ? -7.127 -6.940 14.466 1.00 93.50 82 GLY A O 1
ATOM 650 N N . TYR A 1 83 ? -6.723 -7.341 16.628 1.00 93.69 83 TYR A N 1
ATOM 651 C CA . TYR A 1 83 ? -6.429 -5.939 16.942 1.00 93.69 83 TYR A CA 1
ATOM 652 C C . TYR A 1 83 ? -5.048 -5.503 16.429 1.00 93.69 83 TYR A C 1
ATOM 654 O O . TYR A 1 83 ? -4.891 -4.380 15.950 1.00 93.69 83 TYR A O 1
ATOM 662 N N . CYS A 1 84 ? -4.041 -6.378 16.507 1.00 93.50 84 CYS A N 1
ATOM 663 C CA . CYS A 1 84 ? -2.664 -6.044 16.137 1.00 93.50 84 CYS A CA 1
ATOM 664 C C . CYS A 1 84 ? -2.458 -5.796 14.634 1.00 93.50 84 CYS A C 1
ATOM 666 O O . CYS A 1 84 ? -1.600 -4.989 14.276 1.00 93.50 84 CYS A O 1
ATOM 668 N N . ILE A 1 85 ? -3.226 -6.448 13.752 1.00 91.44 85 ILE A N 1
ATOM 669 C CA . ILE A 1 85 ? -3.014 -6.378 12.291 1.00 91.44 85 ILE A CA 1
ATOM 670 C C . ILE A 1 85 ? -3.083 -4.945 11.731 1.00 91.44 85 ILE A C 1
ATOM 672 O O . ILE A 1 85 ? -2.420 -4.623 10.743 1.00 91.44 85 ILE A O 1
ATOM 676 N N . PHE A 1 86 ? -3.857 -4.070 12.376 1.00 90.56 86 PHE A N 1
ATOM 677 C CA . PHE A 1 86 ? -4.081 -2.692 11.937 1.00 90.56 86 PHE A CA 1
ATOM 678 C C . PHE A 1 86 ? -2.994 -1.718 12.409 1.00 90.56 86 PHE A C 1
ATOM 680 O O . PHE A 1 86 ? -2.760 -0.695 11.765 1.00 90.56 86 PHE A O 1
ATOM 687 N N . LEU A 1 87 ? -2.291 -2.044 13.498 1.00 95.06 87 LEU A N 1
ATOM 688 C CA . LEU A 1 87 ? -1.330 -1.151 14.160 1.00 95.06 87 LEU A CA 1
ATOM 689 C C . LEU A 1 87 ? -0.136 -0.791 13.274 1.00 95.06 87 LEU A C 1
ATOM 691 O O . LEU A 1 87 ? 0.423 0.296 13.386 1.00 95.06 87 LEU A O 1
ATOM 695 N N . LEU A 1 88 ? 0.242 -1.703 12.375 1.00 94.88 88 LEU A N 1
ATOM 696 C CA . LEU A 1 88 ? 1.394 -1.545 11.491 1.00 94.88 88 LEU A CA 1
ATOM 697 C C . LEU A 1 88 ? 1.013 -1.109 10.071 1.00 94.88 88 LEU A C 1
ATOM 699 O O . LEU A 1 88 ? 1.849 -1.156 9.171 1.00 94.88 88 LEU A O 1
ATOM 703 N N . TRP A 1 89 ? -0.214 -0.629 9.850 1.00 96.44 89 TRP A N 1
ATOM 704 C CA . TRP A 1 89 ? -0.607 -0.068 8.555 1.00 96.44 89 TRP A CA 1
ATOM 705 C C . TRP A 1 89 ? 0.318 1.065 8.108 1.00 96.44 89 TRP A C 1
ATOM 707 O O . TRP A 1 89 ? 0.865 0.984 7.012 1.00 96.44 89 TRP A O 1
ATOM 717 N N . ALA A 1 90 ? 0.556 2.073 8.952 1.00 96.94 90 ALA A N 1
ATOM 718 C CA . ALA A 1 90 ? 1.435 3.193 8.606 1.00 96.94 90 ALA A CA 1
ATOM 719 C C . ALA A 1 90 ? 2.856 2.725 8.212 1.00 96.94 90 ALA A C 1
ATOM 721 O O . ALA A 1 90 ? 3.260 2.998 7.083 1.00 96.94 90 ALA A O 1
ATOM 722 N N . PRO A 1 91 ? 3.572 1.933 9.038 1.00 96.88 91 PRO A N 1
ATOM 723 C CA . PRO A 1 91 ? 4.894 1.396 8.694 1.00 96.88 91 PRO A CA 1
ATOM 724 C C . PRO A 1 91 ? 4.981 0.610 7.381 1.00 96.88 91 PRO A C 1
ATOM 726 O O . PRO A 1 91 ? 6.034 0.610 6.748 1.00 96.88 91 PRO A O 1
ATOM 729 N N . THR A 1 92 ? 3.899 -0.040 6.925 1.00 96.88 92 THR A N 1
ATOM 730 C CA . THR A 1 92 ? 3.916 -0.766 5.636 1.00 96.88 92 THR A CA 1
ATOM 731 C C . THR A 1 92 ? 4.127 0.142 4.419 1.00 96.88 92 THR A C 1
ATOM 733 O O . THR A 1 92 ? 4.399 -0.367 3.326 1.00 96.88 92 THR A O 1
ATOM 736 N N . SER A 1 93 ? 4.046 1.469 4.579 1.00 97.88 93 SER A N 1
ATOM 737 C CA . SER A 1 93 ? 4.385 2.429 3.527 1.00 97.88 93 SER A CA 1
ATOM 738 C C . SER A 1 93 ? 5.834 2.298 3.056 1.00 97.88 93 SER A C 1
ATOM 740 O O . SER A 1 93 ? 6.076 2.323 1.852 1.00 97.88 93 SER A O 1
ATOM 742 N N . LEU A 1 94 ? 6.783 2.100 3.979 1.00 97.38 94 LEU A N 1
ATOM 743 C CA . LEU A 1 94 ? 8.219 2.073 3.689 1.00 97.38 94 LEU A CA 1
ATOM 744 C C . LEU A 1 94 ? 8.606 0.919 2.753 1.00 97.38 94 LEU A C 1
ATOM 746 O O . LEU A 1 94 ? 9.101 1.202 1.661 1.00 97.38 94 LEU A O 1
ATOM 750 N N . PRO A 1 95 ? 8.324 -0.362 3.081 1.00 96.88 95 PRO A N 1
ATOM 751 C CA . PRO A 1 95 ? 8.627 -1.448 2.158 1.00 96.88 95 PRO A CA 1
ATOM 752 C C . PRO A 1 95 ? 7.844 -1.303 0.850 1.00 96.88 95 PRO A C 1
ATOM 754 O O . PRO A 1 95 ? 8.376 -1.611 -0.211 1.00 96.88 95 PRO A O 1
ATOM 757 N N . THR A 1 96 ? 6.608 -0.788 0.886 1.00 97.56 96 THR A N 1
ATOM 758 C CA . THR A 1 96 ? 5.825 -0.578 -0.343 1.00 97.56 96 THR A CA 1
ATOM 759 C C . THR A 1 96 ? 6.500 0.424 -1.276 1.00 97.56 96 THR A C 1
ATOM 761 O O . THR A 1 96 ? 6.592 0.159 -2.469 1.00 97.56 96 THR A O 1
ATOM 764 N N . LEU A 1 97 ? 7.014 1.541 -0.756 1.00 97.88 97 LEU A N 1
ATOM 765 C CA . LEU A 1 97 ? 7.769 2.506 -1.558 1.00 97.88 97 LEU A CA 1
ATOM 766 C C . LEU A 1 97 ? 9.024 1.870 -2.158 1.00 97.88 97 LEU A C 1
ATOM 768 O O . LEU A 1 97 ? 9.274 2.062 -3.345 1.00 97.88 97 LEU A O 1
ATOM 772 N N . CYS A 1 98 ? 9.755 1.053 -1.393 1.00 96.06 98 CYS A N 1
ATOM 773 C CA . CYS A 1 98 ? 10.894 0.303 -1.924 1.00 96.06 98 CYS A CA 1
ATOM 774 C C . CYS A 1 98 ? 10.478 -0.592 -3.101 1.00 96.06 98 CYS A C 1
ATOM 776 O O . CYS A 1 98 ? 11.086 -0.509 -4.163 1.00 96.06 98 CYS A O 1
ATOM 778 N N . TYR A 1 99 ? 9.407 -1.379 -2.964 1.00 94.69 99 TYR A N 1
ATOM 779 C CA . TYR A 1 99 ? 8.919 -2.260 -4.035 1.00 94.69 99 TYR A CA 1
ATOM 780 C C . TYR A 1 99 ? 8.368 -1.518 -5.259 1.00 94.69 99 TYR A C 1
ATOM 782 O O . TYR A 1 99 ? 8.315 -2.098 -6.340 1.00 94.69 99 TYR A O 1
ATOM 790 N N . VAL A 1 100 ? 7.954 -0.260 -5.110 1.00 97.06 100 VAL A N 1
ATOM 791 C CA . VAL A 1 100 ? 7.425 0.547 -6.220 1.00 97.06 100 VAL A CA 1
ATOM 792 C C . VAL A 1 100 ? 8.523 1.321 -6.944 1.00 97.06 100 VAL A C 1
ATOM 794 O O . VAL A 1 100 ? 8.422 1.538 -8.149 1.00 97.06 100 VAL A O 1
ATOM 797 N N . ILE A 1 101 ? 9.559 1.751 -6.223 1.00 96.88 101 ILE A N 1
ATOM 798 C CA . ILE A 1 101 ? 10.622 2.609 -6.757 1.00 96.88 101 ILE A CA 1
ATOM 799 C C . ILE A 1 101 ? 11.816 1.774 -7.221 1.00 96.88 101 ILE A C 1
ATOM 801 O O . ILE A 1 101 ? 12.274 1.938 -8.349 1.00 96.88 101 ILE A O 1
ATOM 805 N N . VAL A 1 102 ? 12.314 0.869 -6.373 1.00 96.19 102 VAL A N 1
ATOM 806 C CA . VAL A 1 102 ? 13.588 0.173 -6.607 1.00 96.19 102 VAL A CA 1
ATOM 807 C C . VAL A 1 102 ? 13.523 -0.719 -7.850 1.00 96.19 102 VAL A C 1
ATOM 809 O O . VAL A 1 102 ? 14.376 -0.546 -8.714 1.00 96.19 102 VAL A O 1
ATOM 812 N N . PRO A 1 103 ? 12.508 -1.587 -8.053 1.00 95.69 103 PRO A N 1
ATOM 813 C CA . PRO A 1 103 ? 12.433 -2.396 -9.270 1.00 95.69 103 PRO A CA 1
ATOM 814 C C . PRO A 1 103 ? 12.358 -1.573 -10.554 1.00 95.69 103 PRO A C 1
ATOM 816 O O . PRO A 1 103 ? 12.972 -1.964 -11.544 1.00 95.69 103 PRO A O 1
ATOM 819 N N . ALA A 1 104 ? 11.645 -0.442 -10.527 1.00 96.44 104 ALA A N 1
ATOM 820 C CA . ALA A 1 104 ? 11.513 0.454 -11.668 1.00 96.44 104 ALA A CA 1
ATOM 821 C C . ALA A 1 104 ? 12.857 1.107 -12.013 1.00 96.44 104 ALA A C 1
ATOM 823 O O . ALA A 1 104 ? 13.347 0.954 -13.128 1.00 96.44 104 ALA A O 1
ATOM 824 N N . LEU A 1 105 ? 13.510 1.748 -11.042 1.00 95.50 105 LEU A N 1
ATOM 825 C CA . LEU A 1 105 ? 14.800 2.396 -11.280 1.00 95.50 105 LEU A CA 1
ATOM 826 C C . LEU A 1 105 ? 15.879 1.370 -11.647 1.00 95.50 105 LEU A C 1
ATOM 828 O O . LEU A 1 105 ? 16.610 1.557 -12.613 1.00 95.50 105 LEU A O 1
ATOM 832 N N . SER A 1 106 ? 15.939 0.225 -10.970 1.00 94.44 106 SER A N 1
ATOM 833 C CA . SER A 1 106 ? 16.873 -0.838 -11.348 1.00 94.44 106 SER A CA 1
ATOM 834 C C . SER A 1 106 ? 16.606 -1.378 -12.760 1.00 94.44 106 SER A C 1
ATOM 836 O O . SER A 1 106 ? 17.561 -1.686 -13.469 1.00 94.44 106 SER A O 1
ATOM 838 N N . LEU A 1 107 ? 15.346 -1.441 -13.214 1.00 94.50 107 LEU A N 1
ATOM 839 C CA . LEU A 1 107 ? 15.019 -1.789 -14.603 1.00 94.50 107 LEU A CA 1
ATOM 840 C C . LEU A 1 107 ? 15.531 -0.723 -15.584 1.00 94.50 107 LEU A C 1
ATOM 842 O O . LEU A 1 107 ? 16.146 -1.068 -16.593 1.00 94.50 107 LEU A O 1
ATOM 846 N N . LEU A 1 108 ? 15.327 0.559 -15.264 1.00 93.38 108 LEU A N 1
ATOM 847 C CA . LEU A 1 108 ? 15.802 1.694 -16.059 1.00 93.38 108 LEU A CA 1
ATOM 848 C C . LEU A 1 108 ? 17.332 1.667 -16.234 1.00 93.38 108 LEU A C 1
ATOM 850 O O . LEU A 1 108 ? 17.831 1.795 -17.353 1.00 93.38 108 LEU A O 1
ATOM 854 N N . HIS A 1 109 ? 18.069 1.424 -15.148 1.00 90.81 109 HIS A N 1
ATOM 855 C CA . HIS A 1 109 ? 19.538 1.403 -15.142 1.00 90.81 109 HIS A CA 1
ATOM 856 C C . HIS A 1 109 ? 20.141 0.047 -15.532 1.00 90.81 109 HIS A C 1
ATOM 858 O O . HIS A 1 109 ? 21.357 -0.086 -15.634 1.00 90.81 109 HIS A O 1
ATOM 864 N N . GLY A 1 110 ? 19.317 -0.971 -15.798 1.00 90.38 110 GLY A N 1
ATOM 865 C CA . GLY A 1 110 ? 19.803 -2.290 -16.195 1.00 90.38 110 GLY A CA 1
ATOM 866 C C . GLY A 1 110 ? 20.514 -3.056 -15.081 1.00 90.38 110 GLY A C 1
ATOM 867 O O . GLY A 1 110 ? 21.413 -3.841 -15.374 1.00 90.38 110 GLY A O 1
ATOM 868 N N . VAL A 1 111 ? 20.111 -2.843 -13.831 1.00 92.81 111 VAL A N 1
ATOM 869 C CA . VAL A 1 111 ? 20.593 -3.584 -12.663 1.00 92.81 111 VAL A CA 1
ATOM 870 C C . VAL A 1 111 ? 19.608 -4.721 -12.363 1.00 92.81 111 VAL A C 1
ATOM 872 O O . VAL A 1 111 ? 18.459 -4.443 -11.999 1.00 92.81 111 VAL A O 1
ATOM 875 N N . PRO A 1 112 ? 19.998 -5.998 -12.531 1.00 93.12 112 PRO A N 1
ATOM 876 C CA . PRO A 1 112 ? 19.124 -7.119 -12.215 1.00 93.12 112 PRO A CA 1
ATOM 877 C C . PRO A 1 112 ? 18.988 -7.281 -10.696 1.00 93.12 112 PRO A C 1
ATOM 879 O O . PRO A 1 112 ? 19.986 -7.363 -9.983 1.00 93.12 112 PRO A O 1
ATOM 882 N N . LEU A 1 113 ? 17.750 -7.324 -10.198 1.00 94.44 113 LEU A N 1
ATOM 883 C CA . LEU A 1 113 ? 17.463 -7.476 -8.759 1.00 94.44 113 LEU A CA 1
ATOM 884 C C . LEU A 1 113 ? 17.091 -8.901 -8.349 1.00 94.44 113 LEU A C 1
ATOM 886 O O . LEU A 1 113 ? 17.218 -9.261 -7.181 1.00 94.44 113 LEU A O 1
ATOM 890 N N . PHE A 1 114 ? 16.578 -9.689 -9.289 1.00 94.25 114 PHE A N 1
ATOM 891 C CA . PHE A 1 114 ? 16.086 -11.038 -9.034 1.00 94.25 114 PHE A CA 1
ATOM 892 C C . PHE A 1 114 ? 16.983 -12.069 -9.722 1.00 94.25 114 PHE A C 1
ATOM 894 O O . PHE A 1 114 ? 17.646 -11.744 -10.712 1.00 94.25 114 PHE A O 1
ATOM 901 N N . PRO A 1 115 ? 16.990 -13.325 -9.244 1.00 94.62 115 PRO A N 1
ATOM 902 C CA . PRO A 1 115 ? 17.579 -14.424 -9.994 1.00 94.62 115 PRO A CA 1
ATOM 903 C C . PRO A 1 115 ? 16.952 -14.537 -11.389 1.00 94.62 115 PRO A C 1
ATOM 905 O O . PRO A 1 115 ? 15.766 -14.248 -11.569 1.00 94.62 115 PRO A O 1
ATOM 908 N N . LYS A 1 116 ? 17.740 -15.010 -12.361 1.00 94.00 116 LYS A N 1
ATOM 909 C CA . LYS A 1 116 ? 17.234 -15.396 -13.688 1.00 94.00 116 LYS A CA 1
ATOM 910 C C . LYS A 1 116 ? 16.086 -16.392 -13.547 1.00 94.00 116 LYS A C 1
ATOM 912 O O . LYS A 1 116 ? 16.150 -17.259 -12.678 1.00 94.00 116 LYS A O 1
ATOM 917 N N . VAL A 1 117 ? 15.083 -16.320 -14.419 1.00 93.00 117 VAL A N 1
ATOM 918 C CA . VAL A 1 117 ? 13.897 -17.188 -14.305 1.00 93.00 117 VAL A CA 1
ATOM 919 C C . VAL A 1 117 ? 14.192 -18.675 -14.541 1.00 93.00 117 VAL A C 1
ATOM 921 O O . VAL A 1 117 ? 13.486 -19.516 -13.994 1.00 93.00 117 VAL A O 1
ATOM 924 N N . SER A 1 118 ? 15.255 -19.006 -15.277 1.00 93.38 118 SER A N 1
ATOM 925 C CA . SER A 1 118 ? 15.804 -20.362 -15.443 1.00 93.38 118 SER A CA 1
ATOM 926 C C . SER A 1 118 ? 16.534 -20.875 -14.204 1.00 93.38 118 SER A C 1
ATOM 928 O O . SER A 1 118 ? 16.802 -22.070 -14.088 1.00 93.38 118 SER A O 1
ATOM 930 N N . SER A 1 119 ? 16.873 -19.995 -13.261 1.00 95.06 119 SER A N 1
ATOM 931 C CA . SER A 1 119 ? 17.550 -20.385 -12.033 1.00 95.06 119 SER A CA 1
ATOM 932 C C . SER A 1 119 ? 16.572 -21.037 -11.064 1.00 95.06 119 SER A C 1
ATOM 934 O O . SER A 1 119 ? 15.497 -20.505 -10.791 1.00 95.06 119 SER A O 1
ATOM 936 N N . LEU A 1 120 ? 16.999 -22.123 -10.417 1.00 96.25 120 LEU A N 1
ATOM 937 C CA . LEU A 1 120 ? 16.255 -22.727 -9.306 1.00 96.25 120 LEU A CA 1
ATOM 938 C C . LEU A 1 120 ? 16.000 -21.726 -8.164 1.00 96.25 120 LEU A C 1
ATOM 940 O O . LEU A 1 120 ? 14.988 -21.816 -7.472 1.00 96.25 120 LEU A O 1
ATOM 944 N N . TRP A 1 121 ? 16.867 -20.719 -8.009 1.00 95.88 121 TRP A N 1
ATOM 945 C CA . TRP A 1 121 ? 16.708 -19.651 -7.019 1.00 95.88 121 TRP A CA 1
ATOM 946 C C . TRP A 1 121 ? 15.541 -18.702 -7.312 1.00 95.88 121 TRP A C 1
ATOM 948 O O . TRP A 1 121 ? 15.142 -17.952 -6.424 1.00 95.88 121 TRP A O 1
ATOM 958 N N . PHE A 1 122 ? 14.966 -18.729 -8.518 1.00 96.31 122 PHE A N 1
ATOM 959 C CA . PHE A 1 122 ? 13.766 -17.959 -8.847 1.00 96.31 122 PHE A CA 1
ATOM 960 C C . PHE A 1 122 ? 12.480 -18.600 -8.300 1.00 96.31 122 PHE A C 1
ATOM 962 O O . PHE A 1 122 ? 11.506 -17.896 -8.019 1.00 96.31 122 PHE A O 1
ATOM 969 N N . ILE A 1 123 ? 12.481 -19.921 -8.083 1.00 96.50 123 ILE A N 1
ATOM 970 C CA . ILE A 1 123 ? 11.295 -20.691 -7.679 1.00 96.50 123 ILE A CA 1
ATOM 971 C C . ILE A 1 123 ? 10.642 -20.138 -6.399 1.00 96.50 123 ILE A C 1
ATOM 973 O O . ILE A 1 123 ? 9.426 -19.942 -6.416 1.00 96.50 123 ILE A O 1
ATOM 977 N N . PRO A 1 124 ? 11.375 -19.810 -5.312 1.00 96.75 124 PRO A N 1
ATOM 978 C CA . PRO A 1 124 ? 10.756 -19.258 -4.105 1.00 96.75 124 PRO A CA 1
ATOM 979 C C . PRO A 1 124 ? 10.038 -17.922 -4.344 1.00 96.75 124 PRO A C 1
ATOM 981 O O . PRO A 1 124 ? 8.958 -17.699 -3.796 1.00 96.75 124 PRO A O 1
ATOM 984 N N . PHE A 1 125 ? 10.594 -17.048 -5.191 1.00 94.88 125 PHE A N 1
ATOM 985 C CA . PHE A 1 125 ? 9.981 -15.758 -5.524 1.00 94.88 125 PHE A CA 1
ATOM 986 C C . PHE A 1 125 ? 8.681 -15.952 -6.302 1.00 94.88 125 PHE A C 1
ATOM 988 O O . PHE A 1 125 ? 7.653 -15.366 -5.948 1.00 94.88 125 PHE A O 1
ATOM 995 N N . ALA A 1 126 ? 8.714 -16.811 -7.324 1.00 96.12 126 ALA A N 1
ATOM 996 C CA . ALA A 1 126 ? 7.537 -17.154 -8.112 1.00 96.12 126 ALA A CA 1
ATOM 997 C C . ALA A 1 126 ? 6.454 -17.804 -7.239 1.00 96.12 126 ALA A C 1
ATOM 999 O O . ALA A 1 126 ? 5.296 -17.390 -7.290 1.00 96.12 126 ALA A O 1
ATOM 1000 N N . TYR A 1 127 ? 6.832 -18.760 -6.385 1.00 97.06 127 TYR A N 1
ATOM 1001 C CA . TYR A 1 127 ? 5.914 -19.443 -5.478 1.00 97.06 127 TYR A CA 1
ATOM 1002 C C . TYR A 1 127 ? 5.204 -18.465 -4.541 1.00 97.06 127 TYR A C 1
ATOM 1004 O O . TYR A 1 127 ? 3.976 -18.443 -4.509 1.00 97.06 127 TYR A O 1
ATOM 1012 N N . VAL A 1 128 ? 5.945 -17.615 -3.819 1.00 96.62 128 VAL A N 1
ATOM 1013 C CA . VAL A 1 128 ? 5.343 -16.656 -2.877 1.00 96.62 128 VAL A CA 1
ATOM 1014 C C . VAL A 1 128 ? 4.422 -15.678 -3.609 1.00 96.62 128 VAL A C 1
ATOM 1016 O O . VAL A 1 128 ? 3.313 -15.410 -3.139 1.00 96.62 128 VAL A O 1
ATOM 1019 N N . PHE A 1 129 ? 4.842 -15.174 -4.772 1.00 95.50 129 PHE A N 1
ATOM 1020 C CA . PHE A 1 129 ? 4.041 -14.251 -5.573 1.00 95.50 129 PHE A CA 1
ATOM 1021 C C . PHE A 1 129 ? 2.731 -14.888 -6.061 1.00 95.50 129 PHE A C 1
ATOM 1023 O O . PHE A 1 129 ? 1.656 -14.302 -5.881 1.00 95.50 129 PHE A O 1
ATOM 1030 N N . VAL A 1 130 ? 2.807 -16.089 -6.639 1.00 97.00 130 VAL A N 1
ATOM 1031 C CA . VAL A 1 130 ? 1.643 -16.809 -7.170 1.00 97.00 130 VAL A CA 1
ATOM 1032 C C . VAL A 1 130 ? 0.725 -17.245 -6.035 1.00 97.00 130 VAL A C 1
ATOM 1034 O O . VAL A 1 130 ? -0.465 -16.944 -6.086 1.00 97.00 130 VAL A O 1
ATOM 1037 N N . ALA A 1 131 ? 1.257 -17.870 -4.982 1.00 98.06 131 ALA A N 1
ATOM 1038 C CA . ALA A 1 131 ? 0.464 -18.365 -3.860 1.00 98.06 131 ALA A CA 1
ATOM 1039 C C . ALA A 1 131 ? -0.293 -17.230 -3.157 1.00 98.06 131 ALA A C 1
ATOM 1041 O O . ALA A 1 131 ? -1.505 -17.326 -2.963 1.00 98.06 131 ALA A O 1
ATOM 1042 N N . LYS A 1 132 ? 0.382 -16.112 -2.849 1.00 96.50 132 LYS A N 1
ATOM 1043 C CA . LYS A 1 132 ? -0.259 -14.941 -2.229 1.00 96.50 132 LYS A CA 1
ATOM 1044 C C . LYS A 1 132 ? -1.344 -14.347 -3.126 1.00 96.50 132 LYS A C 1
ATOM 1046 O O . LYS A 1 132 ? -2.378 -13.902 -2.629 1.00 96.50 132 LYS A O 1
ATOM 1051 N N . THR A 1 133 ? -1.100 -14.283 -4.433 1.00 96.50 133 THR A N 1
ATOM 1052 C CA . THR A 1 133 ? -2.044 -13.686 -5.387 1.00 96.50 133 THR A CA 1
ATOM 1053 C C . THR A 1 133 ? -3.260 -14.583 -5.594 1.00 96.50 133 THR A C 1
ATOM 1055 O O . THR A 1 133 ? -4.383 -14.099 -5.481 1.00 96.50 133 THR A O 1
ATOM 1058 N N . ALA A 1 134 ? -3.048 -15.883 -5.804 1.00 97.50 134 ALA A N 1
ATOM 1059 C CA . ALA A 1 134 ? -4.115 -16.870 -5.929 1.00 97.50 134 ALA A CA 1
ATOM 1060 C C . ALA A 1 134 ? -4.978 -16.913 -4.665 1.00 97.50 134 ALA A C 1
ATOM 1062 O O . ALA A 1 134 ? -6.197 -16.803 -4.763 1.00 97.50 134 ALA A O 1
ATOM 1063 N N . TYR A 1 135 ? -4.355 -16.974 -3.483 1.00 97.69 135 TYR A N 1
ATOM 1064 C CA . TYR A 1 135 ? -5.079 -16.956 -2.213 1.00 97.69 135 TYR A CA 1
ATOM 1065 C C . TYR A 1 135 ? -5.942 -15.696 -2.068 1.00 97.69 135 TYR A C 1
ATOM 1067 O O . TYR A 1 135 ? -7.129 -15.796 -1.774 1.00 97.69 135 TYR A O 1
ATOM 1075 N N . ALA A 1 136 ? -5.382 -14.512 -2.343 1.00 96.69 136 ALA A N 1
ATOM 1076 C CA . ALA A 1 136 ? -6.122 -13.254 -2.237 1.00 96.69 136 ALA A CA 1
ATOM 1077 C C . ALA A 1 136 ? -7.304 -13.162 -3.222 1.00 96.69 136 ALA A C 1
ATOM 1079 O O . ALA A 1 136 ? -8.315 -12.541 -2.903 1.00 96.69 136 ALA A O 1
ATOM 1080 N N . ILE A 1 137 ? -7.180 -13.751 -4.415 1.00 97.75 137 ILE A N 1
ATOM 1081 C CA . ILE A 1 137 ? -8.279 -13.823 -5.387 1.00 97.75 137 ILE A CA 1
ATOM 1082 C C . ILE A 1 137 ? -9.353 -14.799 -4.901 1.00 97.75 137 ILE A C 1
ATOM 1084 O O . ILE A 1 137 ? -10.530 -14.451 -4.899 1.00 97.75 137 ILE A O 1
ATOM 1088 N N . ILE A 1 138 ? -8.959 -15.999 -4.465 1.00 98.00 138 ILE A N 1
ATOM 1089 C CA . ILE A 1 138 ? -9.883 -17.025 -3.963 1.00 98.00 138 ILE A CA 1
ATOM 1090 C C . ILE A 1 138 ? -10.680 -16.485 -2.773 1.00 98.00 138 ILE A C 1
ATOM 1092 O O . ILE A 1 138 ? -11.901 -16.602 -2.757 1.00 98.00 138 ILE A O 1
ATOM 1096 N N . GLU A 1 139 ? -10.013 -15.839 -1.816 1.00 97.06 139 GLU A N 1
ATOM 1097 C CA . GLU A 1 139 ? -10.665 -15.227 -0.655 1.00 97.06 139 GLU A CA 1
ATOM 1098 C C . GLU A 1 139 ? -11.693 -14.167 -1.074 1.00 97.06 139 GLU A C 1
ATOM 1100 O O . GLU A 1 139 ? -12.826 -14.200 -0.595 1.00 97.06 139 GLU A O 1
ATOM 1105 N N . ALA A 1 140 ? -11.338 -13.284 -2.016 1.00 96.38 140 ALA A N 1
ATOM 1106 C CA . ALA A 1 140 ? -12.251 -12.270 -2.541 1.00 96.38 140 ALA A CA 1
ATOM 1107 C C . ALA A 1 140 ? -13.502 -12.898 -3.187 1.00 96.38 140 ALA A C 1
ATOM 1109 O O . ALA A 1 140 ? -14.619 -12.447 -2.940 1.00 96.38 140 ALA A O 1
ATOM 1110 N N . LEU A 1 141 ? -13.334 -13.974 -3.960 1.00 97.25 141 LEU A N 1
ATOM 1111 C CA . LEU A 1 141 ? -14.454 -14.673 -4.597 1.00 97.25 141 LEU A CA 1
ATOM 1112 C C . LEU A 1 141 ? -15.336 -15.415 -3.579 1.00 97.25 141 LEU A C 1
ATOM 1114 O O . LEU A 1 141 ? -16.559 -15.392 -3.711 1.00 97.25 141 LEU A O 1
ATOM 1118 N N . ILE A 1 142 ? -14.748 -16.027 -2.544 1.00 97.12 142 ILE A N 1
ATOM 1119 C CA . ILE A 1 142 ? -15.494 -16.724 -1.478 1.00 97.12 142 ILE A CA 1
ATOM 1120 C C . ILE A 1 142 ? -16.426 -15.761 -0.733 1.00 97.12 142 ILE A C 1
ATOM 1122 O O . ILE A 1 142 ? -17.551 -16.133 -0.399 1.00 97.12 142 ILE A O 1
ATOM 1126 N N . ILE A 1 143 ? -15.991 -14.520 -0.494 1.00 93.62 143 ILE A N 1
ATOM 1127 C CA . ILE A 1 143 ? -16.815 -13.500 0.176 1.00 93.62 143 ILE A CA 1
ATOM 1128 C C . ILE A 1 143 ? -17.785 -12.772 -0.773 1.00 93.62 143 ILE A C 1
ATOM 1130 O O . ILE A 1 143 ? -18.471 -11.843 -0.345 1.00 93.62 143 ILE A O 1
ATOM 1134 N N . GLY A 1 144 ? -17.862 -13.188 -2.041 1.00 94.62 144 GLY A N 1
ATOM 1135 C CA . GLY A 1 144 ? -18.780 -12.635 -3.039 1.00 94.62 144 GLY A CA 1
ATOM 1136 C C . GLY A 1 144 ? -18.305 -11.348 -3.720 1.00 94.62 144 GLY A C 1
ATOM 1137 O O . GLY A 1 144 ? -19.122 -10.658 -4.331 1.00 94.62 144 GLY A O 1
ATOM 1138 N N . ASP A 1 145 ? -17.017 -11.002 -3.628 1.00 95.94 145 ASP A N 1
ATOM 1139 C CA . ASP A 1 145 ? -16.433 -9.916 -4.421 1.00 95.94 145 ASP A CA 1
ATOM 1140 C C . ASP A 1 145 ? -16.156 -10.380 -5.867 1.00 95.94 145 ASP A C 1
ATOM 1142 O O . ASP A 1 145 ? -16.183 -11.564 -6.204 1.00 95.94 145 ASP A O 1
ATOM 1146 N N . THR A 1 146 ? -15.889 -9.429 -6.756 1.00 96.69 146 THR A N 1
ATOM 1147 C CA . THR A 1 146 ? -15.565 -9.675 -8.166 1.00 96.69 146 THR A CA 1
ATOM 1148 C C . THR A 1 146 ? -14.063 -9.557 -8.412 1.00 96.69 146 THR A C 1
ATOM 1150 O O . THR A 1 146 ? -13.358 -8.849 -7.696 1.00 96.69 146 THR A O 1
ATOM 1153 N N . LEU A 1 147 ? -13.555 -10.147 -9.501 1.00 96.44 147 LEU A N 1
ATOM 1154 C CA . LEU A 1 147 ? -12.159 -9.931 -9.924 1.00 96.44 147 LEU A CA 1
ATOM 1155 C C . LEU A 1 147 ? -11.843 -8.443 -10.150 1.00 96.44 147 LEU A C 1
ATOM 1157 O O . LEU A 1 147 ? -10.752 -7.973 -9.828 1.00 96.44 147 LEU A O 1
ATOM 1161 N N . ARG A 1 148 ? -12.821 -7.680 -10.659 1.00 95.38 148 ARG A N 1
ATOM 1162 C CA . ARG A 1 148 ? -12.715 -6.223 -10.805 1.00 95.38 148 ARG A CA 1
ATOM 1163 C C . ARG A 1 148 ? -12.617 -5.529 -9.443 1.00 95.38 148 ARG A C 1
ATOM 1165 O O . ARG A 1 148 ? -11.811 -4.612 -9.298 1.00 95.38 148 ARG A O 1
ATOM 1172 N N . GLY A 1 149 ? -13.409 -5.962 -8.463 1.00 95.38 149 GLY A N 1
ATOM 1173 C CA . GLY A 1 149 ? -13.367 -5.482 -7.080 1.00 95.38 149 GLY A CA 1
ATOM 1174 C C . GLY A 1 149 ? -12.019 -5.755 -6.420 1.00 95.38 149 GLY A C 1
ATOM 1175 O O . GLY A 1 149 ? -11.370 -4.819 -5.949 1.00 95.38 149 GLY A O 1
ATOM 1176 N N . TRP A 1 150 ? -11.514 -6.984 -6.539 1.00 96.81 150 TRP A N 1
ATOM 1177 C CA . TRP A 1 150 ? -10.178 -7.361 -6.079 1.00 96.81 150 TRP A CA 1
ATOM 1178 C C . TRP A 1 150 ? -9.073 -6.508 -6.721 1.00 96.81 150 TRP A C 1
ATOM 1180 O O . TRP A 1 150 ? -8.191 -6.000 -6.022 1.00 96.81 150 TRP A O 1
ATOM 1190 N N . TRP A 1 151 ? -9.127 -6.290 -8.039 1.00 97.19 151 TRP A N 1
ATOM 1191 C CA . TRP A 1 151 ? -8.144 -5.457 -8.740 1.00 97.19 151 TRP A CA 1
ATOM 1192 C C . TRP A 1 151 ? -8.199 -3.992 -8.284 1.00 97.19 151 TRP A C 1
ATOM 1194 O O . TRP A 1 151 ? -7.167 -3.366 -8.021 1.00 97.19 151 TRP A O 1
ATOM 1204 N N . ASN A 1 152 ? -9.408 -3.453 -8.110 1.00 96.00 152 ASN A N 1
ATOM 1205 C CA . ASN A 1 152 ? -9.616 -2.122 -7.542 1.00 96.00 152 ASN A CA 1
ATOM 1206 C C . ASN A 1 152 ? -9.085 -2.033 -6.101 1.00 96.00 152 ASN A C 1
ATOM 1208 O O . ASN A 1 152 ? -8.489 -1.017 -5.733 1.00 96.00 152 ASN A O 1
ATOM 1212 N N . LEU A 1 153 ? -9.228 -3.093 -5.301 1.00 96.00 153 LEU A N 1
ATOM 1213 C CA . LEU A 1 153 ? -8.657 -3.169 -3.960 1.00 96.00 153 LEU A CA 1
ATOM 1214 C C . LEU A 1 153 ? -7.126 -3.128 -4.005 1.00 96.00 153 LEU A C 1
ATOM 1216 O O . LEU A 1 153 ? -6.543 -2.349 -3.251 1.00 96.00 153 LEU A O 1
ATOM 1220 N N . GLN A 1 154 ? -6.468 -3.882 -4.895 1.00 97.56 154 GLN A N 1
ATOM 1221 C CA . GLN A 1 154 ? -5.004 -3.820 -5.044 1.00 97.56 154 GLN A CA 1
ATOM 1222 C C . GLN A 1 154 ? -4.538 -2.398 -5.397 1.00 97.56 154 GLN A C 1
ATOM 1224 O O . GLN A 1 154 ? -3.588 -1.892 -4.793 1.00 97.56 154 GLN A O 1
ATOM 1229 N N . ARG A 1 155 ? -5.258 -1.708 -6.293 1.00 97.06 155 ARG A N 1
ATOM 1230 C CA . ARG A 1 155 ? -4.987 -0.303 -6.640 1.00 97.06 155 ARG A CA 1
ATOM 1231 C C . ARG A 1 155 ? -5.104 0.609 -5.423 1.00 97.06 155 ARG A C 1
ATOM 1233 O O . ARG A 1 155 ? -4.194 1.385 -5.139 1.00 97.06 155 ARG A O 1
ATOM 1240 N N . MET A 1 156 ? -6.199 0.499 -4.675 1.00 97.06 156 MET A N 1
ATOM 1241 C CA . MET A 1 156 ? -6.409 1.319 -3.481 1.00 97.06 156 MET A CA 1
ATOM 1242 C C . MET A 1 156 ? -5.422 0.979 -2.362 1.00 97.06 156 MET A C 1
ATOM 1244 O O . MET A 1 156 ? -5.049 1.862 -1.595 1.00 97.06 156 MET A O 1
ATOM 1248 N N . VAL A 1 157 ? -4.981 -0.275 -2.231 1.00 97.00 157 VAL A N 1
ATOM 1249 C CA . VAL A 1 157 ? -3.904 -0.662 -1.304 1.00 97.00 157 VAL A CA 1
ATOM 1250 C C . VAL A 1 157 ? -2.600 0.035 -1.685 1.00 97.00 157 VAL A C 1
ATOM 1252 O O . VAL A 1 157 ? -1.996 0.660 -0.815 1.00 97.00 157 VAL A O 1
ATOM 1255 N N . LEU A 1 158 ? -2.199 -0.020 -2.958 1.00 98.19 158 LEU A N 1
ATOM 1256 C CA . LEU A 1 158 ? -0.995 0.651 -3.454 1.00 98.19 158 LEU A CA 1
ATOM 1257 C C . LEU A 1 158 ? -1.044 2.156 -3.160 1.00 98.19 158 LEU A C 1
ATOM 1259 O O . LEU A 1 158 ? -0.149 2.674 -2.496 1.00 98.19 158 LEU A O 1
ATOM 1263 N N . ILE A 1 159 ? -2.124 2.823 -3.578 1.00 97.88 159 ILE A N 1
ATOM 1264 C CA . ILE A 1 159 ? -2.314 4.268 -3.399 1.00 97.88 159 ILE A CA 1
ATOM 1265 C C . ILE A 1 159 ? -2.282 4.657 -1.913 1.00 97.88 159 ILE A C 1
ATOM 1267 O O . ILE A 1 159 ? -1.550 5.570 -1.535 1.00 97.88 159 ILE A O 1
ATOM 1271 N N . ARG A 1 160 ? -3.023 3.957 -1.040 1.00 98.00 160 ARG A N 1
ATOM 1272 C CA . ARG A 1 160 ? -3.049 4.261 0.405 1.00 98.00 160 ARG A CA 1
ATOM 1273 C C . ARG A 1 160 ? -1.681 4.076 1.057 1.00 98.00 160 ARG A C 1
ATOM 1275 O O . ARG A 1 160 ? -1.284 4.917 1.861 1.00 98.00 160 ARG A O 1
ATOM 1282 N N . ARG A 1 161 ? -0.963 3.003 0.710 1.00 98.25 161 ARG A N 1
ATOM 1283 C CA . ARG A 1 161 ? 0.341 2.679 1.305 1.00 98.25 161 ARG A CA 1
ATOM 1284 C C . ARG A 1 161 ? 1.417 3.691 0.932 1.00 98.25 161 ARG A C 1
ATOM 1286 O O . ARG A 1 161 ? 2.171 4.107 1.802 1.00 98.25 161 ARG A O 1
ATOM 1293 N N . THR A 1 162 ? 1.468 4.123 -0.324 1.00 98.25 162 THR A N 1
ATOM 1294 C CA . THR A 1 162 ? 2.472 5.098 -0.782 1.00 98.25 162 THR A CA 1
ATOM 1295 C C . THR A 1 162 ? 2.147 6.537 -0.383 1.00 98.25 162 THR A C 1
ATOM 1297 O O . THR A 1 162 ? 3.032 7.385 -0.425 1.00 98.25 162 THR A O 1
ATOM 1300 N N . THR A 1 163 ? 0.907 6.823 0.039 1.00 97.50 163 THR A N 1
ATOM 1301 C CA . THR A 1 163 ? 0.472 8.173 0.432 1.00 97.50 163 THR A CA 1
ATOM 1302 C C . THR A 1 163 ? -0.017 8.256 1.874 1.00 97.50 163 THR A C 1
ATOM 1304 O O . THR A 1 163 ? 0.762 8.569 2.769 1.00 97.50 163 THR A O 1
ATOM 1307 N N . ALA A 1 164 ? -1.299 7.992 2.126 1.00 97.19 164 ALA A N 1
ATOM 1308 C CA . ALA A 1 164 ? -1.952 8.146 3.420 1.00 97.19 164 ALA A CA 1
ATOM 1309 C C . ALA A 1 164 ? -1.178 7.478 4.564 1.00 97.19 164 ALA A C 1
ATOM 1311 O O . ALA A 1 164 ? -1.012 8.079 5.623 1.00 97.19 164 ALA A O 1
ATOM 1312 N N . TYR A 1 165 ? -0.669 6.265 4.345 1.00 98.00 165 TYR A N 1
ATOM 1313 C CA . TYR A 1 165 ? 0.090 5.525 5.352 1.00 98.00 165 TYR A CA 1
ATOM 1314 C C . TYR A 1 165 ? 1.478 6.124 5.570 1.00 98.00 165 TYR A C 1
ATOM 1316 O O . TYR A 1 165 ? 1.901 6.214 6.716 1.00 98.00 165 TYR A O 1
ATOM 1324 N N . LEU A 1 166 ? 2.144 6.603 4.511 1.00 97.75 166 LEU A N 1
ATOM 1325 C CA . LEU A 1 166 ? 3.416 7.318 4.626 1.00 97.75 166 LEU A CA 1
ATOM 1326 C C . LEU A 1 166 ? 3.260 8.582 5.473 1.00 97.75 166 LEU A C 1
ATOM 1328 O O . LEU A 1 166 ? 4.020 8.788 6.412 1.00 97.75 166 LEU A O 1
ATOM 1332 N N . PHE A 1 167 ? 2.247 9.402 5.188 1.00 95.62 167 PHE A N 1
ATOM 1333 C CA . PHE A 1 167 ? 1.975 10.595 5.991 1.00 95.62 167 PHE A CA 1
ATOM 1334 C C . PHE A 1 167 ? 1.543 10.242 7.416 1.00 95.62 167 PHE A C 1
ATOM 1336 O O . PHE A 1 167 ? 1.972 10.900 8.353 1.00 95.62 167 PHE A O 1
ATOM 1343 N N . GLY A 1 168 ? 0.734 9.195 7.601 1.00 95.50 168 GLY A N 1
ATOM 1344 C CA . GLY A 1 168 ? 0.371 8.706 8.933 1.00 95.50 168 GLY A CA 1
ATOM 1345 C C . GLY A 1 168 ? 1.586 8.225 9.733 1.00 95.50 168 GLY A C 1
ATOM 1346 O O . GLY A 1 168 ? 1.668 8.483 10.931 1.00 95.50 168 GLY A O 1
ATOM 1347 N N . PHE A 1 169 ? 2.547 7.575 9.071 1.00 96.44 169 PHE A N 1
ATOM 1348 C CA . PHE A 1 169 ? 3.816 7.152 9.657 1.00 96.44 169 PHE A CA 1
ATOM 1349 C C . PHE A 1 169 ? 4.662 8.358 10.072 1.00 96.44 169 PHE A C 1
ATOM 1351 O O . PHE A 1 169 ? 5.010 8.468 11.245 1.00 96.44 169 PHE A O 1
ATOM 1358 N N . LEU A 1 170 ? 4.935 9.279 9.142 1.00 95.00 170 LEU A N 1
ATOM 1359 C CA . LEU A 1 170 ? 5.759 10.465 9.393 1.00 95.00 170 LEU A CA 1
ATOM 1360 C C . LEU A 1 170 ? 5.175 11.334 10.509 1.00 95.00 170 LEU A C 1
ATOM 1362 O O . LEU A 1 170 ? 5.882 11.635 11.466 1.00 95.00 170 LEU A O 1
ATOM 1366 N N . ASP A 1 171 ? 3.884 11.665 10.433 1.00 92.81 171 ASP A N 1
ATOM 1367 C CA . ASP A 1 171 ? 3.208 12.471 11.453 1.00 92.81 171 ASP A CA 1
ATOM 1368 C C . ASP A 1 171 ? 3.294 11.804 12.832 1.00 92.81 171 ASP A C 1
ATOM 1370 O O . ASP A 1 171 ? 3.565 12.465 13.832 1.00 92.81 171 ASP A O 1
ATOM 1374 N N . THR A 1 172 ? 3.112 10.479 12.894 1.00 92.75 172 THR A N 1
ATOM 1375 C CA . THR A 1 172 ? 3.215 9.740 14.158 1.00 92.75 172 THR A CA 1
ATOM 1376 C C . THR A 1 172 ? 4.632 9.781 14.711 1.00 92.75 172 THR A C 1
ATOM 1378 O O . THR A 1 172 ? 4.790 10.074 15.890 1.00 92.75 172 THR A O 1
ATOM 1381 N N . ILE A 1 173 ? 5.661 9.538 13.893 1.00 93.56 173 ILE A N 1
ATOM 1382 C CA . ILE A 1 173 ? 7.061 9.600 14.339 1.00 93.56 173 ILE A CA 1
ATOM 1383 C C . ILE A 1 173 ? 7.415 11.007 14.833 1.00 93.56 173 ILE A C 1
ATOM 1385 O O . ILE A 1 173 ? 7.956 11.146 15.926 1.00 93.56 173 ILE A O 1
ATOM 1389 N N . ILE A 1 174 ? 7.050 12.051 14.085 1.00 91.00 174 ILE A N 1
ATOM 1390 C CA . ILE A 1 174 ? 7.280 13.453 14.470 1.00 91.00 174 ILE A CA 1
ATOM 1391 C C . ILE A 1 174 ? 6.617 13.760 15.821 1.00 91.00 174 ILE A C 1
ATOM 1393 O O . ILE A 1 174 ? 7.236 14.382 16.686 1.00 91.00 174 ILE A O 1
ATOM 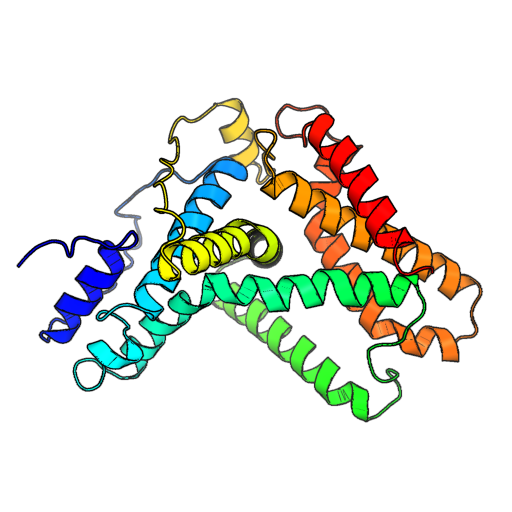1397 N N . THR A 1 175 ? 5.384 13.295 16.036 1.00 88.94 175 THR A N 1
ATOM 1398 C CA . THR A 1 175 ? 4.688 13.476 17.315 1.00 88.94 175 THR A CA 1
ATOM 1399 C C . THR A 1 175 ? 5.310 12.665 18.450 1.00 88.94 175 THR A C 1
ATOM 1401 O O . THR A 1 175 ? 5.442 13.200 19.547 1.00 88.94 175 THR A O 1
ATOM 1404 N N . GLN A 1 176 ? 5.745 11.422 18.216 1.00 86.62 176 GLN A N 1
ATOM 1405 C CA . GLN A 1 176 ? 6.445 10.627 19.239 1.00 86.62 176 GLN A CA 1
ATOM 1406 C C . GLN A 1 176 ? 7.790 11.252 19.641 1.00 86.62 176 GLN A C 1
ATOM 1408 O O . GLN A 1 176 ? 8.207 11.122 20.787 1.00 86.62 176 GLN A O 1
ATOM 1413 N N . LEU A 1 177 ? 8.442 11.978 18.728 1.00 88.25 177 LEU A N 1
ATOM 1414 C CA . LEU A 1 177 ? 9.659 12.747 19.004 1.00 88.25 177 LEU A CA 1
ATOM 1415 C C . LEU A 1 177 ? 9.391 14.106 19.680 1.00 88.25 177 LEU A C 1
ATOM 1417 O O . LEU A 1 177 ? 10.336 14.837 19.963 1.00 88.25 177 LEU A O 1
ATOM 1421 N N . GLY A 1 178 ? 8.129 14.475 19.923 1.00 85.12 178 GLY A N 1
ATOM 1422 C CA . GLY A 1 178 ? 7.762 15.754 20.543 1.00 85.12 178 GLY A CA 1
ATOM 1423 C C . GLY A 1 178 ? 7.944 16.978 19.637 1.00 85.12 178 GLY A C 1
ATOM 1424 O O . GLY A 1 178 ? 7.908 18.105 20.124 1.00 85.12 178 GLY A O 1
ATOM 1425 N N . LEU A 1 179 ? 8.128 16.779 18.327 1.00 76.88 179 LEU A N 1
ATOM 1426 C CA . LEU A 1 179 ? 8.455 17.846 17.373 1.00 76.88 179 LEU A CA 1
ATOM 1427 C C . LEU A 1 179 ? 7.219 18.576 16.821 1.00 76.88 179 LEU A C 1
ATOM 1429 O O . LEU A 1 179 ? 7.339 19.667 16.270 1.00 76.88 179 LEU A O 1
ATOM 1433 N N . SER A 1 180 ? 6.028 17.978 16.924 1.00 75.25 180 SER A N 1
ATOM 1434 C CA . SER A 1 180 ? 4.765 18.594 16.501 1.00 75.25 180 SER A CA 1
ATOM 1435 C C . SER A 1 180 ? 3.552 17.875 17.093 1.00 75.25 180 SER A C 1
ATOM 1437 O O . SER A 1 180 ? 3.604 16.676 17.383 1.00 75.25 180 SER A O 1
ATOM 1439 N N . GLN A 1 181 ? 2.430 18.586 17.218 1.00 66.56 181 GLN A N 1
ATOM 1440 C CA . GLN A 1 181 ? 1.134 17.983 17.526 1.00 66.56 181 GLN A CA 1
ATOM 1441 C C . GLN A 1 181 ? 0.409 17.608 16.229 1.00 66.56 181 GLN A C 1
ATOM 1443 O O . GLN A 1 181 ? 0.271 18.428 15.321 1.00 66.56 181 GLN A O 1
ATOM 1448 N N . THR A 1 182 ? -0.088 16.371 16.141 1.00 62.41 182 THR A N 1
ATOM 1449 C CA . THR A 1 182 ? -0.904 15.948 14.993 1.00 62.41 182 THR A CA 1
ATOM 1450 C C . THR A 1 182 ? -2.238 16.702 14.970 1.00 62.41 182 THR A C 1
ATOM 1452 O O . THR A 1 182 ? -3.080 16.536 15.850 1.00 62.41 182 THR A O 1
ATOM 1455 N N . ALA A 1 183 ? -2.454 17.533 13.946 1.00 60.28 183 ALA A N 1
ATOM 1456 C CA . ALA A 1 183 ? -3.736 18.195 13.729 1.00 60.28 183 ALA A CA 1
ATOM 1457 C C . ALA A 1 183 ? -4.754 17.216 13.122 1.00 60.28 183 ALA A C 1
ATOM 1459 O O . ALA A 1 183 ? -4.487 16.527 12.132 1.00 60.28 183 ALA A O 1
ATOM 1460 N N . PHE A 1 184 ? -5.951 17.166 13.701 1.00 57.56 184 PHE A N 1
ATOM 1461 C CA . PHE A 1 184 ? -7.033 16.322 13.212 1.00 57.56 184 PHE A CA 1
ATOM 1462 C C . PHE A 1 184 ? -7.713 16.963 11.997 1.00 57.56 184 PHE A C 1
ATOM 1464 O O . PHE A 1 184 ? -8.435 17.950 12.118 1.00 57.56 184 PHE A O 1
ATOM 1471 N N . ALA A 1 185 ? -7.514 16.385 10.813 1.00 63.66 185 ALA A N 1
ATOM 1472 C CA . ALA A 1 185 ? -8.218 16.822 9.611 1.00 63.66 185 ALA A CA 1
ATOM 1473 C C . ALA A 1 185 ? -9.662 16.280 9.592 1.00 63.66 185 ALA A C 1
ATOM 1475 O O . ALA A 1 185 ? -9.900 15.064 9.584 1.00 63.66 185 ALA A O 1
ATOM 1476 N N . VAL A 1 186 ? -10.643 17.183 9.569 1.00 60.62 186 VAL A N 1
ATOM 1477 C CA . VAL A 1 186 ? -12.056 16.822 9.396 1.00 60.62 186 VAL A CA 1
ATOM 1478 C C . VAL A 1 186 ? -12.297 16.457 7.935 1.00 60.62 186 VAL A C 1
ATOM 1480 O O . VAL A 1 186 ? -11.963 17.216 7.030 1.00 60.62 186 VAL A O 1
ATOM 1483 N N . THR A 1 187 ? -12.887 15.290 7.693 1.00 56.97 187 THR A N 1
ATOM 1484 C CA . THR A 1 187 ? -13.315 14.897 6.352 1.00 56.97 187 THR A CA 1
ATOM 1485 C C . THR A 1 187 ? -14.654 15.551 6.037 1.00 56.97 187 THR A C 1
ATOM 1487 O O . THR A 1 187 ? -15.649 15.327 6.730 1.00 56.97 187 THR A O 1
ATOM 1490 N N . ALA A 1 188 ? -14.686 16.367 4.984 1.00 64.88 188 ALA A N 1
ATOM 1491 C CA . ALA A 1 188 ? -15.932 16.915 4.473 1.00 64.88 188 ALA A CA 1
ATOM 1492 C C . ALA A 1 188 ? -16.847 15.771 4.006 1.00 64.88 188 ALA A C 1
ATOM 1494 O O . ALA A 1 188 ? -16.409 14.850 3.319 1.00 64.88 188 ALA A O 1
ATOM 1495 N N . LYS A 1 189 ? -18.124 15.834 4.394 1.00 62.25 189 LYS A N 1
ATOM 1496 C CA . LYS A 1 189 ? -19.175 14.904 3.943 1.00 62.25 189 LYS A CA 1
ATOM 1497 C C . LYS A 1 189 ? -20.088 15.528 2.884 1.00 62.25 189 LYS A C 1
ATOM 1499 O O . LYS A 1 189 ? -21.170 15.011 2.627 1.00 62.25 189 LYS A O 1
ATOM 1504 N N . VAL A 1 190 ? -19.689 16.670 2.324 1.00 65.50 190 VAL A N 1
ATOM 1505 C CA . VAL A 1 190 ? -20.474 17.365 1.302 1.00 65.50 190 VAL A CA 1
ATOM 1506 C C . VAL A 1 190 ? -20.368 16.578 0.003 1.00 65.50 190 VAL A C 1
ATOM 1508 O O . VAL A 1 190 ? -19.270 16.261 -0.447 1.00 65.50 190 VAL A O 1
ATOM 1511 N N . VAL A 1 191 ? -21.520 16.245 -0.571 1.00 61.75 191 VAL A N 1
ATOM 1512 C CA . VAL A 1 191 ? -21.621 15.463 -1.801 1.00 61.75 191 VAL A CA 1
ATOM 1513 C C . VAL A 1 191 ? -21.779 16.433 -2.966 1.00 61.75 191 VAL A C 1
ATOM 1515 O O . VAL A 1 191 ? -22.832 17.045 -3.123 1.00 61.75 191 VAL A O 1
ATOM 1518 N N . ASP A 1 192 ? -20.734 16.585 -3.779 1.00 78.56 192 ASP A N 1
ATOM 1519 C CA . ASP A 1 192 ? -20.888 17.175 -5.109 1.00 78.56 192 ASP A CA 1
ATOM 1520 C C . ASP A 1 192 ? -21.613 16.168 -6.015 1.00 78.56 192 ASP A C 1
ATOM 1522 O O . ASP A 1 192 ? -21.189 15.019 -6.153 1.00 78.56 192 ASP A O 1
ATOM 1526 N N . ASN A 1 193 ? -22.716 16.592 -6.634 1.00 83.75 193 ASN A N 1
ATOM 1527 C CA . ASN A 1 193 ? -23.551 15.739 -7.479 1.00 83.75 193 ASN A CA 1
ATOM 1528 C C . ASN A 1 193 ? -22.787 15.196 -8.696 1.00 83.75 193 ASN A C 1
ATOM 1530 O O . ASN A 1 193 ? -23.068 14.086 -9.155 1.00 83.75 193 ASN A O 1
ATOM 1534 N N . GLU A 1 194 ? -21.828 15.950 -9.242 1.00 85.88 194 GLU A N 1
ATOM 1535 C CA . GLU A 1 194 ? -20.993 15.453 -10.342 1.00 85.88 194 GLU A CA 1
ATOM 1536 C C . GLU A 1 194 ? -19.999 14.392 -9.862 1.00 85.88 194 GLU A C 1
ATOM 1538 O O . GLU A 1 194 ? -19.837 13.362 -10.525 1.00 85.88 194 GLU A O 1
ATOM 1543 N N . ALA A 1 195 ? -19.392 14.605 -8.693 1.00 85.50 195 ALA A N 1
ATOM 1544 C CA . ALA A 1 195 ? -18.510 13.628 -8.067 1.00 85.50 195 ALA A CA 1
ATOM 1545 C C . ALA A 1 195 ? -19.238 12.337 -7.687 1.00 85.50 195 ALA A C 1
ATOM 1547 O O . ALA A 1 195 ? -18.745 11.239 -7.949 1.00 85.50 195 ALA A O 1
ATOM 1548 N N . GLN A 1 196 ? -20.461 12.452 -7.167 1.00 87.38 196 GLN A N 1
ATOM 1549 C CA . GLN A 1 196 ? -21.324 11.311 -6.868 1.00 87.38 196 GLN A CA 1
ATOM 1550 C C . GLN A 1 196 ? -21.614 10.473 -8.121 1.00 87.38 196 GLN A C 1
ATOM 1552 O O . GLN A 1 196 ? -21.460 9.253 -8.098 1.00 87.38 196 GLN A O 1
ATOM 1557 N N . LYS A 1 197 ? -21.954 11.114 -9.247 1.00 89.94 197 LYS A N 1
ATOM 1558 C CA . LYS A 1 197 ? -22.188 10.410 -10.522 1.00 89.94 197 LYS A CA 1
ATOM 1559 C C . LYS A 1 197 ? -20.946 9.664 -11.014 1.00 89.94 197 LYS A C 1
ATOM 1561 O O . LYS A 1 197 ? -21.072 8.594 -11.609 1.00 89.94 197 LYS A O 1
ATOM 1566 N N . ARG A 1 198 ? -19.746 10.222 -10.815 1.00 90.69 198 ARG A N 1
ATOM 1567 C CA . ARG A 1 198 ? -18.481 9.548 -11.163 1.00 90.69 198 ARG A CA 1
ATOM 1568 C C . ARG A 1 198 ? -18.213 8.364 -10.237 1.00 90.69 198 ARG A C 1
ATOM 1570 O O . ARG A 1 198 ? -17.902 7.279 -10.731 1.00 90.69 198 ARG A O 1
ATOM 1577 N N . TYR A 1 199 ? -18.427 8.547 -8.936 1.00 89.31 199 TYR A N 1
ATOM 1578 C CA . TYR A 1 199 ? -18.312 7.493 -7.932 1.00 89.31 199 TYR A CA 1
ATOM 1579 C C . TYR A 1 199 ? -19.224 6.295 -8.243 1.00 89.31 199 TYR A C 1
ATOM 1581 O O . TYR A 1 199 ? -18.750 5.161 -8.285 1.00 89.31 199 TYR A O 1
ATOM 1589 N N . GLU A 1 200 ? -20.497 6.535 -8.567 1.00 89.88 200 GLU A N 1
ATOM 1590 C CA . GLU A 1 200 ? -21.466 5.484 -8.930 1.00 89.88 200 GLU A CA 1
ATOM 1591 C C . GLU A 1 200 ? -21.071 4.710 -10.196 1.00 89.88 200 GLU A C 1
ATOM 1593 O O . GLU A 1 200 ? -21.371 3.524 -10.326 1.00 89.88 200 GLU A O 1
ATOM 1598 N N . LYS A 1 201 ? -20.340 5.350 -11.116 1.00 90.50 201 LYS A N 1
ATOM 1599 C CA . LYS A 1 201 ? -19.778 4.710 -12.318 1.00 90.50 201 LYS A CA 1
ATOM 1600 C C . LYS A 1 201 ? -18.448 3.988 -12.059 1.00 90.50 201 LYS A C 1
ATOM 1602 O O . LYS A 1 201 ? -17.891 3.386 -12.978 1.00 90.50 201 LYS A O 1
ATOM 1607 N N . GLY A 1 202 ? -17.918 4.045 -10.836 1.00 88.81 202 GLY A N 1
ATOM 1608 C CA . GLY A 1 202 ? -16.615 3.484 -10.478 1.00 88.81 202 GLY A CA 1
ATOM 1609 C C . GLY A 1 202 ? -15.428 4.257 -11.062 1.00 88.81 202 GLY A C 1
ATOM 1610 O O . GLY A 1 202 ? -14.353 3.679 -11.236 1.00 88.81 202 GLY A O 1
ATOM 1611 N N . ILE A 1 203 ? -15.618 5.538 -11.391 1.00 91.38 203 ILE A N 1
ATOM 1612 C CA . ILE A 1 203 ? -14.579 6.427 -11.917 1.00 91.38 203 ILE A CA 1
ATOM 1613 C C . ILE A 1 203 ? -13.955 7.184 -10.745 1.00 91.38 203 ILE A C 1
ATOM 1615 O O . ILE A 1 203 ? -14.656 7.835 -9.973 1.00 91.38 203 ILE A O 1
ATOM 1619 N N . ILE A 1 204 ? -12.628 7.113 -10.617 1.00 91.81 204 ILE A N 1
ATOM 1620 C CA . ILE A 1 204 ? -11.908 7.785 -9.532 1.00 91.81 204 ILE A CA 1
ATOM 1621 C C . ILE A 1 204 ? -11.919 9.293 -9.769 1.00 91.81 204 ILE A C 1
ATOM 1623 O O . ILE A 1 204 ? -11.511 9.773 -10.827 1.00 91.81 204 ILE A O 1
ATOM 1627 N N . GLU A 1 205 ? -12.335 10.044 -8.760 1.00 92.50 205 GLU A N 1
ATOM 1628 C CA . GLU A 1 205 ? -12.164 11.489 -8.722 1.00 92.50 205 GLU A CA 1
ATOM 1629 C C . GLU A 1 205 ? -10.855 11.849 -8.029 1.00 92.50 205 GLU A C 1
ATOM 1631 O O . GLU A 1 205 ? -10.722 11.734 -6.805 1.00 92.50 205 GLU A O 1
ATOM 1636 N N . PHE A 1 206 ? -9.876 12.272 -8.825 1.00 85.25 206 PHE A N 1
ATOM 1637 C CA . PHE A 1 206 ? -8.613 12.798 -8.332 1.00 85.25 206 PHE A CA 1
ATOM 1638 C C . PHE A 1 206 ? -8.858 14.260 -7.954 1.00 85.25 206 PHE A C 1
ATOM 1640 O O . PHE A 1 206 ? -8.828 15.116 -8.822 1.00 85.25 206 PHE A O 1
ATOM 1647 N N . GLY A 1 207 ? -9.220 14.502 -6.688 1.00 76.25 207 GLY A N 1
ATOM 1648 C CA . GLY A 1 207 ? -9.697 15.797 -6.187 1.00 76.25 207 GLY A CA 1
ATOM 1649 C C . GLY A 1 207 ? -8.676 16.943 -6.256 1.00 76.25 207 GLY A C 1
ATOM 1650 O O . GLY A 1 207 ? -7.992 17.167 -7.252 1.00 76.25 207 GLY A O 1
ATOM 1651 N N . SER A 1 208 ? -8.575 17.735 -5.191 1.00 76.19 208 SER A N 1
ATOM 1652 C CA . SER A 1 208 ? -7.754 18.955 -5.227 1.00 76.19 208 SER A CA 1
ATOM 1653 C C . SER A 1 208 ? -6.239 18.680 -5.263 1.00 76.19 208 SER A C 1
ATOM 1655 O O . SER A 1 208 ? -5.754 17.616 -4.870 1.00 76.19 208 SER A O 1
ATOM 1657 N N . SER A 1 209 ? -5.466 19.669 -5.734 1.00 80.88 209 SER A N 1
ATOM 1658 C CA . SER A 1 209 ? -4.001 19.597 -5.809 1.00 80.88 209 SER A CA 1
ATOM 1659 C C . SER A 1 209 ? -3.391 19.352 -4.424 1.00 80.88 209 SER A C 1
ATOM 1661 O O . SER A 1 209 ? -3.288 20.271 -3.614 1.00 80.88 209 SER A O 1
ATOM 1663 N N . SER A 1 210 ? -2.930 18.127 -4.173 1.00 87.31 210 SER A N 1
ATOM 1664 C CA . SER A 1 210 ? -2.329 17.710 -2.903 1.00 87.31 210 SER A CA 1
ATOM 1665 C C . SER A 1 210 ? -0.977 17.028 -3.111 1.00 87.31 210 SER A C 1
ATOM 1667 O O . SER A 1 210 ? -0.699 16.467 -4.172 1.00 87.31 210 SER A O 1
ATOM 1669 N N . ILE A 1 211 ? -0.134 17.030 -2.073 1.00 91.44 211 ILE A N 1
ATOM 1670 C CA . ILE A 1 211 ? 1.170 16.343 -2.106 1.00 91.44 211 ILE A CA 1
ATOM 1671 C C . ILE A 1 211 ? 0.986 14.832 -2.328 1.00 91.44 211 ILE A C 1
ATOM 1673 O O . ILE A 1 211 ? 1.770 14.211 -3.038 1.00 91.44 211 ILE A O 1
ATOM 1677 N N . MET A 1 212 ? -0.086 14.241 -1.790 1.00 95.06 212 MET A N 1
ATOM 1678 C CA . MET A 1 212 ? -0.410 12.828 -2.013 1.00 95.06 212 MET A CA 1
ATOM 1679 C C . MET A 1 212 ? -0.658 12.522 -3.496 1.00 95.06 212 MET A C 1
ATOM 1681 O O . MET A 1 212 ? -0.143 11.525 -3.997 1.00 95.06 212 MET A O 1
ATOM 1685 N N . LEU A 1 213 ? -1.380 13.390 -4.219 1.00 94.56 213 LEU A N 1
ATOM 1686 C CA . LEU A 1 213 ? -1.562 13.229 -5.666 1.00 94.56 213 LEU A CA 1
ATOM 1687 C C . LEU A 1 213 ? -0.243 13.366 -6.430 1.00 94.56 213 LEU A C 1
ATOM 1689 O O . LEU A 1 213 ? -0.018 12.596 -7.361 1.00 94.56 213 LEU A O 1
ATOM 1693 N N . ILE A 1 214 ? 0.639 14.285 -6.014 1.00 96.44 214 ILE A N 1
ATOM 1694 C CA . ILE A 1 214 ? 1.980 14.410 -6.605 1.00 96.44 214 ILE A CA 1
ATOM 1695 C C . ILE A 1 214 ? 2.742 13.090 -6.452 1.00 96.44 214 ILE A C 1
ATOM 1697 O O . ILE A 1 214 ? 3.279 12.600 -7.439 1.00 96.44 214 ILE A O 1
ATOM 1701 N N . ILE A 1 215 ? 2.740 12.472 -5.263 1.00 97.44 215 ILE A N 1
ATOM 1702 C CA . ILE A 1 215 ? 3.391 11.170 -5.034 1.00 97.44 215 ILE A CA 1
ATOM 1703 C C . ILE A 1 215 ? 2.789 10.084 -5.937 1.00 97.44 215 ILE A C 1
ATOM 1705 O O . ILE A 1 215 ? 3.539 9.368 -6.597 1.00 97.44 215 ILE A O 1
ATOM 1709 N N . ILE A 1 216 ? 1.457 9.973 -6.008 1.00 97.69 216 ILE A N 1
ATOM 1710 C CA . ILE A 1 216 ? 0.775 8.965 -6.844 1.00 97.69 216 ILE A CA 1
ATOM 1711 C C . ILE A 1 216 ? 1.186 9.115 -8.310 1.00 97.69 216 ILE A C 1
ATOM 1713 O O . ILE A 1 216 ? 1.621 8.144 -8.930 1.00 97.69 216 ILE A O 1
ATOM 1717 N N . ALA A 1 217 ? 1.091 10.331 -8.849 1.00 97.62 217 ALA A N 1
ATOM 1718 C CA . ALA A 1 217 ? 1.434 10.610 -10.236 1.00 97.62 217 ALA A CA 1
ATOM 1719 C C . ALA A 1 217 ? 2.931 10.400 -10.509 1.00 97.62 217 ALA A C 1
ATOM 1721 O O . ALA A 1 217 ? 3.281 9.770 -11.502 1.00 97.62 217 ALA A O 1
ATOM 1722 N N . THR A 1 218 ? 3.821 10.839 -9.616 1.00 98.25 218 THR A N 1
ATOM 1723 C CA . THR A 1 218 ? 5.271 10.637 -9.760 1.00 98.25 218 THR A CA 1
ATOM 1724 C C . THR A 1 218 ? 5.629 9.151 -9.795 1.00 98.25 218 THR A C 1
ATOM 1726 O O . THR A 1 218 ? 6.355 8.722 -10.688 1.00 98.25 218 THR A O 1
ATOM 1729 N N . LEU A 1 219 ? 5.102 8.339 -8.870 1.00 98.38 219 LEU A N 1
ATOM 1730 C CA . LEU A 1 219 ? 5.386 6.899 -8.829 1.00 98.38 219 LEU A CA 1
ATOM 1731 C C . LEU A 1 219 ? 4.844 6.167 -10.061 1.00 98.38 219 LEU A C 1
ATOM 1733 O O . LEU A 1 219 ? 5.516 5.278 -10.594 1.00 98.38 219 LEU A O 1
ATOM 1737 N N . ALA A 1 220 ? 3.656 6.560 -10.530 1.00 98.38 220 ALA A N 1
ATOM 1738 C CA . ALA A 1 220 ? 3.086 6.049 -11.768 1.00 98.38 220 ALA A CA 1
ATOM 1739 C C . ALA A 1 220 ? 3.987 6.388 -12.969 1.00 98.38 220 ALA A C 1
ATOM 1741 O O . ALA A 1 220 ? 4.274 5.510 -13.783 1.00 98.38 220 ALA A O 1
ATOM 1742 N N . LEU A 1 221 ? 4.477 7.627 -13.070 1.00 98.38 221 LEU A N 1
ATOM 1743 C CA . LEU A 1 221 ? 5.356 8.064 -14.158 1.00 98.38 221 LEU A CA 1
ATOM 1744 C C . LEU A 1 221 ? 6.722 7.372 -14.126 1.00 98.38 221 LEU A C 1
ATOM 1746 O O . LEU A 1 221 ? 7.161 6.897 -15.167 1.00 98.38 221 LEU A O 1
ATOM 1750 N N . ILE A 1 222 ? 7.359 7.240 -12.956 1.00 98.00 222 ILE A N 1
ATOM 1751 C CA . ILE A 1 222 ? 8.639 6.518 -12.817 1.00 98.00 222 ILE A CA 1
ATOM 1752 C C . ILE A 1 222 ? 8.502 5.087 -13.347 1.00 98.00 222 ILE A C 1
ATOM 1754 O O . ILE A 1 222 ? 9.330 4.646 -14.143 1.00 98.00 222 ILE A O 1
ATOM 1758 N N . ASN A 1 223 ? 7.442 4.374 -12.955 1.00 98.25 223 ASN A N 1
ATOM 1759 C CA . ASN A 1 223 ? 7.208 3.006 -13.422 1.00 98.25 223 ASN A CA 1
ATOM 1760 C C . ASN A 1 223 ? 6.907 2.954 -14.926 1.00 98.25 223 ASN A C 1
ATOM 1762 O O . ASN A 1 223 ? 7.442 2.095 -15.618 1.00 98.25 223 ASN A O 1
ATOM 1766 N N . LEU A 1 224 ? 6.117 3.892 -15.457 1.00 97.94 224 LEU A N 1
ATOM 1767 C CA . LEU A 1 224 ? 5.813 3.942 -16.890 1.00 97.94 224 LEU A CA 1
ATOM 1768 C C . LEU A 1 224 ? 7.068 4.192 -17.738 1.00 97.94 224 LEU A C 1
ATOM 1770 O O . LEU A 1 224 ? 7.303 3.481 -18.714 1.00 97.94 224 LEU A O 1
ATOM 1774 N N . LEU A 1 225 ? 7.884 5.176 -17.351 1.00 96.62 225 LEU A N 1
ATOM 1775 C CA . LEU A 1 225 ? 9.129 5.522 -18.041 1.00 96.62 225 LEU A CA 1
ATOM 1776 C C . LEU A 1 225 ? 10.140 4.374 -17.967 1.00 96.62 225 LEU A C 1
ATOM 1778 O O . LEU A 1 225 ? 10.718 3.997 -18.986 1.00 96.62 225 LEU A O 1
ATOM 1782 N N . SER A 1 226 ? 10.299 3.777 -16.784 1.00 96.31 226 SER A N 1
ATOM 1783 C CA . SER A 1 226 ? 11.197 2.638 -16.572 1.00 96.31 226 SER A CA 1
ATOM 1784 C C . SER A 1 226 ? 10.775 1.419 -17.387 1.00 96.31 226 SER A C 1
ATOM 1786 O O . SER A 1 226 ? 11.619 0.771 -18.003 1.00 96.31 226 SER A O 1
ATOM 1788 N N . LEU A 1 227 ? 9.471 1.126 -17.443 1.00 96.75 227 LEU A N 1
ATOM 1789 C CA . LEU A 1 227 ? 8.936 0.031 -18.247 1.00 96.75 227 LEU A CA 1
ATOM 1790 C C . LEU A 1 227 ? 9.155 0.281 -19.743 1.00 96.75 227 LEU A C 1
ATOM 1792 O O . LEU A 1 227 ? 9.628 -0.611 -20.442 1.00 96.75 227 LEU A O 1
ATOM 1796 N N . GLY A 1 228 ? 8.858 1.491 -20.229 1.00 94.88 228 GLY A N 1
ATOM 1797 C CA . GLY A 1 228 ? 9.065 1.862 -21.631 1.00 94.88 228 GLY A CA 1
ATOM 1798 C C . GLY A 1 228 ? 10.535 1.773 -22.050 1.00 94.88 228 GLY A C 1
ATOM 1799 O O . GLY A 1 228 ? 10.852 1.207 -23.098 1.00 94.88 228 GLY A O 1
ATOM 1800 N N . TRP A 1 229 ? 11.445 2.257 -21.202 1.00 93.12 229 TRP A N 1
ATOM 1801 C CA . TRP A 1 229 ? 12.882 2.120 -21.429 1.00 93.12 229 TRP A CA 1
ATOM 1802 C C . TRP A 1 229 ? 13.342 0.662 -21.387 1.00 93.12 229 TRP A C 1
ATOM 1804 O O . TRP A 1 229 ? 14.096 0.230 -22.259 1.00 93.12 229 TRP A O 1
ATOM 1814 N N . GLY A 1 230 ? 12.847 -0.112 -20.419 1.00 92.25 230 GLY A N 1
ATOM 1815 C CA . GLY A 1 230 ? 13.097 -1.545 -20.329 1.00 92.25 230 GLY A CA 1
ATOM 1816 C C . GLY A 1 230 ? 12.688 -2.264 -21.614 1.00 92.25 230 GLY A C 1
ATOM 1817 O O . GLY A 1 230 ? 13.500 -2.991 -22.179 1.00 92.25 230 GLY A O 1
ATOM 1818 N N . ILE A 1 231 ? 11.474 -2.022 -22.121 1.00 92.44 231 ILE A N 1
ATOM 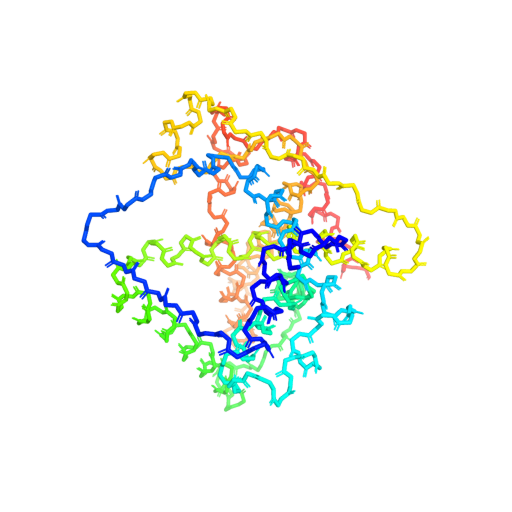1819 C CA . ILE A 1 231 ? 10.973 -2.628 -23.367 1.00 92.44 231 ILE A CA 1
ATOM 1820 C C . ILE A 1 231 ? 11.881 -2.259 -24.543 1.00 92.44 231 ILE A C 1
ATOM 1822 O O . ILE A 1 231 ? 12.275 -3.136 -25.312 1.00 92.44 231 ILE A O 1
ATOM 1826 N N . LYS A 1 232 ? 12.270 -0.981 -24.655 1.00 91.31 232 LYS A N 1
ATOM 1827 C CA . LYS A 1 232 ? 13.223 -0.533 -25.677 1.00 91.31 232 LYS A CA 1
ATOM 1828 C C . LYS A 1 232 ? 14.537 -1.310 -25.574 1.00 91.31 232 LYS A C 1
ATOM 1830 O O . LYS A 1 232 ? 15.001 -1.833 -26.578 1.00 91.31 232 LYS A O 1
ATOM 1835 N N . LYS A 1 233 ? 15.128 -1.420 -24.380 1.00 88.69 233 LYS A N 1
ATOM 1836 C CA . LYS A 1 233 ? 16.384 -2.156 -24.166 1.00 88.69 233 LYS A CA 1
ATOM 1837 C C . LYS A 1 233 ? 16.236 -3.643 -24.499 1.00 88.69 233 LYS A C 1
ATOM 1839 O O . LYS A 1 233 ? 17.112 -4.199 -25.154 1.00 88.69 233 LYS A O 1
ATOM 1844 N N . ALA A 1 234 ? 15.132 -4.264 -24.089 1.00 88.62 234 ALA A N 1
ATOM 1845 C CA . ALA A 1 234 ? 14.826 -5.666 -24.356 1.00 88.62 234 ALA A CA 1
ATOM 1846 C C . ALA A 1 234 ? 14.778 -5.972 -25.857 1.00 88.62 234 ALA A C 1
ATOM 1848 O O . ALA A 1 234 ? 15.327 -6.982 -26.281 1.00 88.62 234 ALA A O 1
ATOM 1849 N N . PHE A 1 235 ? 14.203 -5.071 -26.660 1.00 89.06 235 PHE A N 1
ATOM 1850 C CA . PHE A 1 235 ? 14.129 -5.229 -28.115 1.00 89.06 235 PHE A CA 1
ATOM 1851 C C . PHE A 1 235 ? 15.510 -5.313 -28.789 1.00 89.06 235 PHE A C 1
ATOM 1853 O O . PHE A 1 235 ? 15.657 -5.967 -29.815 1.00 89.06 235 PHE A O 1
ATOM 1860 N N . PHE A 1 236 ? 16.527 -4.677 -28.200 1.00 88.94 236 PHE A N 1
ATOM 1861 C CA . PHE A 1 236 ? 17.902 -4.666 -28.713 1.00 88.94 236 PHE A CA 1
ATOM 1862 C C . PHE A 1 236 ? 18.857 -5.606 -27.955 1.00 88.94 236 PHE A C 1
ATOM 1864 O O . PHE A 1 236 ? 20.056 -5.592 -28.225 1.00 88.94 236 PHE A O 1
ATOM 1871 N N . SER A 1 237 ? 18.367 -6.395 -26.993 1.00 87.00 237 SER A N 1
ATOM 1872 C CA . SER A 1 237 ? 19.201 -7.266 -26.149 1.00 87.00 237 SER A CA 1
ATOM 1873 C C . SER A 1 237 ? 19.092 -8.737 -26.556 1.00 87.00 237 SER A C 1
ATOM 1875 O O . SER A 1 237 ? 18.066 -9.176 -27.068 1.00 87.00 237 SER A O 1
ATOM 1877 N N . ALA A 1 238 ? 20.136 -9.523 -26.276 1.00 88.44 238 ALA A N 1
ATOM 1878 C CA . ALA A 1 238 ? 20.084 -10.977 -26.427 1.00 88.44 238 ALA A CA 1
ATOM 1879 C C . ALA A 1 238 ? 19.063 -11.610 -25.448 1.00 88.44 238 ALA A C 1
ATOM 1881 O O . ALA A 1 238 ? 18.872 -11.075 -24.348 1.00 88.44 238 ALA A O 1
ATOM 1882 N N . PRO A 1 239 ? 18.449 -12.763 -25.784 1.00 84.62 239 PRO A N 1
ATOM 1883 C CA . PRO A 1 239 ? 17.452 -13.420 -24.928 1.00 84.62 239 PRO A CA 1
ATOM 1884 C C . PRO A 1 239 ? 17.927 -13.679 -23.486 1.00 84.62 239 PRO A C 1
ATOM 1886 O O . PRO A 1 239 ? 17.199 -13.386 -22.538 1.00 84.62 239 PRO A O 1
ATOM 1889 N N . ASP A 1 240 ? 19.174 -14.122 -23.311 1.00 84.44 240 ASP A N 1
ATOM 1890 C CA . ASP A 1 240 ? 19.771 -14.408 -21.994 1.00 84.44 240 ASP A CA 1
ATOM 1891 C C . ASP A 1 240 ? 19.945 -13.163 -21.107 1.00 84.44 240 ASP A C 1
ATOM 1893 O O . ASP A 1 240 ? 19.997 -13.263 -19.876 1.00 84.44 240 ASP A O 1
ATOM 1897 N N . GLU A 1 241 ? 20.062 -11.981 -21.718 1.00 85.50 241 GLU A N 1
ATOM 1898 C CA . GLU A 1 241 ? 20.126 -10.705 -21.001 1.00 85.50 241 GLU A CA 1
ATOM 1899 C C . GLU A 1 241 ? 18.732 -10.239 -20.590 1.00 85.50 241 GLU A C 1
ATOM 1901 O O . GLU A 1 241 ? 18.553 -9.763 -19.470 1.00 85.50 241 GLU A O 1
ATOM 1906 N N . PHE A 1 242 ? 17.729 -10.429 -21.453 1.00 88.12 242 PHE A N 1
ATOM 1907 C CA . PHE A 1 242 ? 16.335 -10.114 -21.136 1.00 88.12 242 PHE A CA 1
ATOM 1908 C C . PHE A 1 242 ? 15.814 -10.946 -19.960 1.00 88.12 242 PHE A C 1
ATOM 1910 O O . PHE A 1 242 ? 15.120 -10.427 -19.081 1.00 88.12 242 PHE A O 1
ATOM 1917 N N . GLU A 1 243 ? 16.206 -12.218 -19.905 1.00 91.38 243 GLU A N 1
ATOM 1918 C CA . GLU A 1 243 ? 15.804 -13.160 -18.868 1.00 91.38 243 GLU A CA 1
ATOM 1919 C C . GLU A 1 243 ? 16.056 -12.640 -17.440 1.00 91.38 243 GLU A C 1
ATOM 1921 O O . GLU A 1 243 ? 15.232 -12.826 -16.539 1.00 91.38 243 GLU A O 1
ATOM 1926 N N . LYS A 1 244 ? 17.169 -11.923 -17.242 1.00 91.75 244 LYS A N 1
ATOM 1927 C CA . LYS A 1 244 ? 17.568 -11.344 -15.949 1.00 91.75 244 LYS A CA 1
ATOM 1928 C C . LYS A 1 244 ? 16.565 -10.316 -15.415 1.00 91.75 244 LYS A C 1
ATOM 1930 O O . LYS A 1 244 ? 16.536 -10.060 -14.215 1.00 91.75 244 LYS A O 1
ATOM 1935 N N . PHE A 1 245 ? 15.746 -9.728 -16.287 1.00 94.25 245 PHE A N 1
ATOM 1936 C CA . PHE A 1 245 ? 14.843 -8.628 -15.951 1.00 94.25 245 PHE A CA 1
ATOM 1937 C C . PHE A 1 245 ? 13.366 -9.029 -15.919 1.00 94.25 245 PHE A C 1
ATOM 1939 O O . PHE A 1 245 ? 12.543 -8.205 -15.523 1.00 94.25 245 PHE A O 1
ATOM 1946 N N . ILE A 1 246 ? 12.991 -10.262 -16.288 1.00 93.62 246 ILE A N 1
ATOM 1947 C CA . ILE A 1 246 ? 11.577 -10.680 -16.417 1.00 93.62 246 ILE A CA 1
ATOM 1948 C C . ILE A 1 246 ? 10.774 -10.421 -15.133 1.00 93.62 246 ILE A C 1
ATOM 1950 O O . ILE A 1 246 ? 9.644 -9.930 -15.187 1.00 93.62 246 ILE A O 1
ATOM 1954 N N . ALA A 1 247 ? 11.358 -10.678 -13.962 1.00 94.56 247 ALA A N 1
ATOM 1955 C CA . ALA A 1 247 ? 10.708 -10.390 -12.686 1.00 94.56 247 ALA A CA 1
ATOM 1956 C C . ALA A 1 247 ? 10.491 -8.880 -12.462 1.00 94.56 247 ALA A C 1
ATOM 1958 O O . ALA A 1 247 ? 9.403 -8.470 -12.056 1.00 94.56 247 ALA A O 1
ATOM 1959 N N . GLN A 1 248 ? 11.480 -8.039 -12.788 1.00 94.50 248 GLN A N 1
ATOM 1960 C CA . GLN A 1 248 ? 11.349 -6.576 -12.720 1.00 94.50 248 GLN A CA 1
ATOM 1961 C C . GLN A 1 248 ? 10.312 -6.053 -13.716 1.00 94.50 248 GLN A C 1
ATOM 1963 O O . GLN A 1 248 ? 9.487 -5.224 -13.336 1.00 94.50 248 GLN A O 1
ATOM 1968 N N . PHE A 1 249 ? 10.293 -6.576 -14.946 1.00 95.62 249 PHE A N 1
ATOM 1969 C CA . PHE A 1 249 ? 9.247 -6.285 -15.930 1.00 95.62 249 PHE A CA 1
ATOM 1970 C C . PHE A 1 249 ? 7.862 -6.646 -15.405 1.00 95.62 249 PHE A C 1
ATOM 1972 O O . PHE A 1 249 ? 6.933 -5.858 -15.551 1.00 95.62 249 PHE A O 1
ATOM 1979 N N . THR A 1 250 ? 7.728 -7.804 -14.760 1.00 95.19 250 THR A N 1
ATOM 1980 C CA . THR A 1 250 ? 6.452 -8.267 -14.206 1.00 95.19 250 THR A CA 1
ATOM 1981 C C . THR A 1 250 ? 5.975 -7.340 -13.090 1.00 95.19 250 THR A C 1
ATOM 1983 O O . THR A 1 250 ? 4.842 -6.864 -13.126 1.00 95.19 250 THR A O 1
ATOM 1986 N N . VAL A 1 251 ? 6.841 -7.021 -12.122 1.00 95.56 251 VAL A N 1
ATOM 1987 C CA . VAL A 1 251 ? 6.502 -6.122 -11.005 1.00 95.56 251 VAL A CA 1
ATOM 1988 C C . VAL A 1 251 ? 6.164 -4.719 -11.513 1.00 95.56 251 VAL A C 1
ATOM 1990 O O . VAL A 1 251 ? 5.115 -4.176 -11.162 1.00 95.56 251 VAL A O 1
ATOM 1993 N N . CYS A 1 252 ? 7.011 -4.148 -12.372 1.00 96.75 252 CYS A N 1
ATOM 1994 C CA . CYS A 1 252 ? 6.804 -2.816 -12.935 1.00 96.75 252 CYS A CA 1
ATOM 1995 C C . CYS A 1 252 ? 5.543 -2.770 -13.811 1.00 96.75 252 CYS A C 1
ATOM 1997 O O . CYS A 1 252 ? 4.716 -1.872 -13.662 1.00 96.75 252 CYS A O 1
ATOM 1999 N N . GLY A 1 253 ? 5.327 -3.791 -14.643 1.00 97.69 253 GLY A N 1
ATOM 2000 C CA . GLY A 1 253 ? 4.127 -3.958 -15.460 1.00 97.69 253 GLY A CA 1
ATOM 2001 C C . GLY A 1 253 ? 2.851 -4.009 -14.623 1.00 97.69 253 GLY A C 1
ATOM 2002 O O . GLY A 1 253 ? 1.899 -3.293 -14.920 1.00 97.69 253 GLY A O 1
ATOM 2003 N N . ILE A 1 254 ? 2.835 -4.767 -13.523 1.00 97.69 254 ILE A N 1
ATOM 2004 C CA . ILE A 1 254 ? 1.691 -4.792 -12.597 1.00 97.69 254 ILE A CA 1
ATOM 2005 C C . ILE A 1 254 ? 1.445 -3.404 -11.995 1.00 97.69 254 ILE A C 1
ATOM 2007 O O . ILE A 1 254 ? 0.297 -2.965 -11.939 1.00 97.69 254 ILE A O 1
ATOM 2011 N N . ILE A 1 255 ? 2.493 -2.689 -11.575 1.00 98.25 255 ILE A N 1
ATOM 2012 C CA . ILE A 1 255 ? 2.357 -1.332 -11.023 1.00 98.25 255 ILE A CA 1
ATOM 2013 C C . ILE A 1 255 ? 1.791 -0.366 -12.071 1.00 98.25 255 ILE A C 1
ATOM 2015 O O . ILE A 1 255 ? 0.888 0.410 -11.750 1.00 98.25 255 ILE A O 1
ATOM 2019 N N . VAL A 1 256 ? 2.262 -0.427 -13.319 1.00 98.44 256 VAL A N 1
ATOM 2020 C CA . VAL A 1 256 ? 1.707 0.357 -14.434 1.00 98.44 256 VAL A CA 1
ATOM 2021 C C . VAL A 1 256 ? 0.226 0.013 -14.635 1.00 98.44 256 VAL A C 1
ATOM 2023 O O . VAL A 1 256 ? -0.621 0.905 -14.645 1.00 98.44 256 VAL A O 1
ATOM 2026 N N . MET A 1 257 ? -0.132 -1.271 -14.676 1.00 98.00 257 MET A N 1
ATOM 2027 C CA . MET A 1 257 ? -1.524 -1.704 -14.853 1.00 98.00 257 MET A CA 1
ATOM 2028 C C . MET A 1 257 ? -2.442 -1.262 -13.698 1.00 98.00 257 MET A C 1
ATOM 2030 O O . MET A 1 257 ? -3.600 -0.886 -13.912 1.00 98.00 257 MET A O 1
ATOM 2034 N N . LEU A 1 258 ? -1.942 -1.257 -12.459 1.00 97.88 258 LEU A N 1
ATOM 2035 C CA . LEU A 1 258 ? -2.679 -0.730 -11.308 1.00 97.88 258 LEU A CA 1
ATOM 2036 C C . LEU A 1 258 ? -2.912 0.782 -11.432 1.00 97.88 258 LEU A C 1
ATOM 2038 O O . LEU A 1 258 ? -3.970 1.263 -11.022 1.00 97.88 258 LEU A O 1
ATOM 2042 N N . ASN A 1 259 ? -1.981 1.516 -12.042 1.00 98.06 259 ASN A N 1
ATOM 2043 C CA . ASN A 1 259 ? -2.050 2.966 -12.228 1.00 98.06 259 ASN A CA 1
ATOM 2044 C C . ASN A 1 259 ? -2.762 3.415 -13.517 1.00 98.06 259 ASN A C 1
ATOM 2046 O O . ASN A 1 259 ? -2.782 4.612 -13.791 1.00 98.06 259 ASN A O 1
ATOM 2050 N N . LEU A 1 260 ? -3.421 2.525 -14.272 1.00 97.19 260 LEU A N 1
ATOM 2051 C CA . LEU A 1 260 ? -4.167 2.913 -15.484 1.00 97.19 260 LEU A CA 1
ATOM 2052 C C . LEU A 1 260 ? -5.113 4.118 -15.291 1.00 97.19 260 LEU A C 1
ATOM 2054 O O . LEU A 1 260 ? -5.000 5.064 -16.071 1.00 97.19 260 LEU A O 1
ATOM 2058 N N . PRO A 1 261 ? -5.953 4.189 -14.235 1.00 96.25 261 PRO A N 1
ATOM 2059 C CA . PRO A 1 261 ? -6.799 5.366 -14.013 1.00 96.25 261 PRO A CA 1
ATOM 2060 C C . PRO A 1 261 ? -6.015 6.649 -13.704 1.00 96.25 261 PRO A C 1
ATOM 2062 O O . PRO A 1 261 ? -6.528 7.744 -13.914 1.00 96.25 261 PRO A O 1
ATOM 2065 N N . VAL A 1 262 ? -4.785 6.530 -13.190 1.00 97.12 262 VAL A N 1
ATOM 2066 C CA . VAL A 1 262 ? -3.895 7.674 -12.944 1.00 97.12 262 VAL A CA 1
ATOM 2067 C C . VAL A 1 262 ? -3.399 8.224 -14.277 1.00 97.12 262 VAL A C 1
ATOM 2069 O O . VAL A 1 262 ? -3.478 9.427 -14.487 1.00 97.12 262 VAL A O 1
ATOM 2072 N N . TYR A 1 263 ? -2.952 7.370 -15.204 1.00 97.19 263 TYR A N 1
ATOM 2073 C CA . TYR A 1 263 ? -2.549 7.817 -16.544 1.00 97.19 263 TYR A CA 1
ATOM 2074 C C . TYR A 1 263 ? -3.725 8.403 -17.327 1.00 97.19 263 TYR A C 1
ATOM 2076 O O . TYR A 1 263 ? -3.578 9.443 -17.966 1.00 97.19 263 TYR A O 1
ATOM 2084 N N . GLU A 1 264 ? -4.903 7.783 -17.219 1.00 95.81 264 GLU A N 1
ATOM 2085 C CA . GLU A 1 264 ? -6.146 8.318 -17.777 1.00 95.81 264 GLU A CA 1
ATOM 2086 C C . GLU A 1 264 ? -6.415 9.739 -17.258 1.00 95.81 264 GLU A C 1
ATOM 2088 O O . GLU A 1 264 ? -6.649 10.661 -18.040 1.00 95.81 264 GLU A O 1
ATOM 2093 N N . ALA A 1 265 ? -6.289 9.943 -15.945 1.00 94.44 265 ALA A N 1
ATOM 2094 C CA . ALA A 1 265 ? -6.482 11.240 -15.307 1.00 94.44 265 ALA A CA 1
ATOM 2095 C C . ALA A 1 265 ? -5.361 12.261 -15.565 1.00 94.44 265 ALA A C 1
ATOM 2097 O O . ALA A 1 265 ? -5.627 13.458 -15.465 1.00 94.44 265 ALA A O 1
ATOM 2098 N N . LEU A 1 266 ? -4.136 11.819 -15.872 1.00 94.38 266 LEU A N 1
ATOM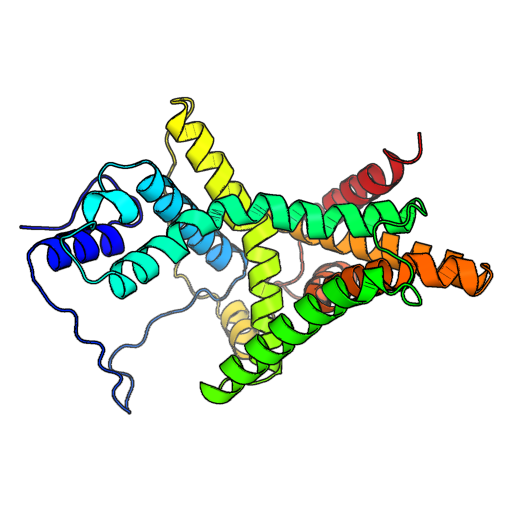 2099 C CA . LEU A 1 266 ? -3.000 12.688 -16.202 1.00 94.38 266 LEU A CA 1
ATOM 2100 C C . LEU A 1 266 ? -3.064 13.210 -17.639 1.00 94.38 266 LEU A C 1
ATOM 2102 O O . LEU A 1 266 ? -2.747 14.377 -17.866 1.00 94.38 266 LEU A O 1
ATOM 2106 N N . PHE A 1 267 ? -3.426 12.346 -18.592 1.00 93.88 267 PHE A N 1
ATOM 2107 C CA . PHE A 1 267 ? -3.193 12.606 -20.016 1.00 93.88 267 PHE A CA 1
ATOM 2108 C C . PHE A 1 267 ? -4.460 12.686 -20.866 1.00 93.88 267 PHE A C 1
ATOM 2110 O O . PHE A 1 267 ? -4.448 13.374 -21.883 1.00 93.88 267 PHE A O 1
ATOM 2117 N N . PHE A 1 268 ? -5.541 12.002 -20.480 1.00 92.94 268 PHE A N 1
ATOM 2118 C CA . PHE A 1 268 ? -6.686 11.789 -21.374 1.00 92.94 268 PHE A CA 1
ATOM 2119 C C . PHE A 1 268 ? -7.987 12.429 -20.878 1.00 92.94 268 PHE A C 1
ATOM 2121 O O . PHE A 1 268 ? -8.835 12.799 -21.688 1.00 92.94 268 PHE A O 1
ATOM 2128 N N . ARG A 1 269 ? -8.164 12.598 -19.563 1.00 90.88 269 ARG A N 1
ATOM 2129 C CA . ARG A 1 269 ? -9.397 13.172 -19.001 1.00 90.88 269 ARG A CA 1
ATOM 2130 C C . ARG A 1 269 ? -9.429 14.694 -19.076 1.00 90.88 269 ARG A C 1
ATOM 2132 O O . ARG A 1 269 ? -8.510 15.383 -18.637 1.00 90.88 269 ARG A O 1
ATOM 2139 N N . SER A 1 270 ? -10.564 15.211 -19.538 1.00 87.06 270 SER A N 1
ATOM 2140 C CA . SER A 1 270 ? -10.898 16.641 -19.574 1.00 87.06 270 SER A CA 1
ATOM 2141 C C . SER A 1 270 ? -11.950 17.054 -18.536 1.00 87.06 270 SER A C 1
ATOM 2143 O O . SER A 1 270 ? -12.179 18.246 -18.340 1.00 87.06 270 SER A O 1
ATOM 2145 N N . ASP A 1 271 ? -12.575 16.094 -17.846 1.00 89.38 271 ASP A N 1
ATOM 2146 C CA . ASP A 1 271 ? -13.585 16.356 -16.818 1.00 89.38 271 ASP A CA 1
ATOM 2147 C C . ASP A 1 271 ? -12.976 16.813 -15.472 1.00 89.38 271 ASP A C 1
ATOM 2149 O O . ASP A 1 271 ? -11.760 16.780 -15.269 1.00 89.38 271 ASP A O 1
ATOM 2153 N N . LYS A 1 272 ? -13.824 17.239 -14.524 1.00 85.62 272 LYS A N 1
ATOM 2154 C CA . LYS A 1 272 ? -13.389 17.771 -13.216 1.00 85.62 272 LYS A CA 1
ATOM 2155 C C . LYS A 1 272 ? -12.669 16.768 -12.308 1.00 85.62 272 LYS A C 1
ATOM 2157 O O . LYS A 1 272 ? -11.987 17.198 -11.389 1.00 85.62 272 LYS A O 1
ATOM 2162 N N . GLY A 1 273 ? -12.790 15.466 -12.553 1.00 85.69 273 GLY A N 1
ATOM 2163 C CA . GLY A 1 273 ? -12.080 14.432 -11.802 1.00 85.69 273 GLY A CA 1
ATOM 2164 C C . GLY A 1 273 ? -10.696 14.083 -12.357 1.00 85.69 273 GLY A C 1
ATOM 2165 O O . GLY A 1 273 ? -10.129 13.076 -11.927 1.00 85.69 273 GLY A O 1
ATOM 2166 N N . ARG A 1 274 ? -10.172 14.856 -13.322 1.00 91.25 274 ARG A N 1
ATOM 2167 C CA . ARG A 1 274 ? -8.789 14.757 -13.817 1.00 91.25 274 ARG A CA 1
ATOM 2168 C C . ARG A 1 274 ? -7.772 15.207 -12.764 1.00 91.25 274 ARG A C 1
ATOM 2170 O O . ARG A 1 274 ? -8.095 15.992 -11.878 1.00 91.25 274 ARG A O 1
ATOM 2177 N N . ILE A 1 275 ? -6.515 14.794 -12.914 1.00 92.69 275 ILE A N 1
ATOM 2178 C CA . ILE A 1 275 ? -5.434 15.315 -12.069 1.00 92.69 275 ILE A CA 1
ATOM 2179 C C . ILE A 1 275 ? -5.139 16.778 -12.467 1.00 92.69 275 ILE A C 1
ATOM 2181 O O . ILE A 1 275 ? -5.011 17.068 -13.660 1.00 92.69 275 ILE A O 1
ATOM 2185 N N . PRO A 1 276 ? -5.024 17.723 -11.509 1.00 92.62 276 PRO A N 1
ATOM 2186 C CA . PRO A 1 276 ? -4.736 19.123 -11.822 1.00 92.62 276 PRO A CA 1
ATOM 2187 C C . PRO A 1 276 ? -3.425 19.305 -12.598 1.00 92.62 276 PRO A C 1
ATOM 2189 O O . PRO A 1 276 ? -2.407 18.713 -12.245 1.00 92.62 276 PRO A O 1
ATOM 2192 N N . SER A 1 277 ? -3.402 20.205 -13.588 1.00 91.56 277 SER A N 1
ATOM 2193 C CA . SER A 1 277 ? -2.218 20.437 -14.435 1.00 91.56 277 SER A CA 1
ATOM 2194 C C . SER A 1 277 ? -0.955 20.810 -13.644 1.00 91.56 277 SER A C 1
ATOM 2196 O O . SER A 1 277 ? 0.151 20.444 -14.034 1.00 91.56 277 SER A O 1
ATOM 2198 N N . SER A 1 278 ? -1.106 21.506 -12.510 1.00 93.25 278 SER A N 1
ATOM 2199 C CA . SER A 1 278 ? 0.004 21.834 -11.606 1.00 93.25 278 SER A CA 1
ATOM 2200 C C . SER A 1 278 ? 0.640 20.589 -10.977 1.00 93.25 278 SER A C 1
ATOM 2202 O O . SER A 1 278 ? 1.862 20.532 -10.836 1.00 93.25 278 SER A O 1
ATOM 2204 N N . VAL A 1 279 ? -0.172 19.588 -10.624 1.00 94.12 279 VAL A N 1
ATOM 2205 C CA . VAL A 1 279 ? 0.288 18.285 -10.126 1.00 94.12 279 VAL A CA 1
ATOM 2206 C C . VAL A 1 279 ? 0.987 17.536 -11.250 1.00 94.12 279 VAL A C 1
ATOM 2208 O O . VAL A 1 279 ? 2.111 17.092 -11.050 1.00 94.12 279 VAL A O 1
ATOM 2211 N N . THR A 1 280 ? 0.383 17.477 -12.441 1.00 94.31 280 THR A N 1
ATOM 2212 C CA . THR A 1 280 ? 0.980 16.830 -13.619 1.00 94.31 280 THR A CA 1
ATOM 2213 C C . THR A 1 280 ? 2.377 17.375 -13.912 1.00 94.31 280 THR A C 1
ATOM 2215 O O . THR A 1 280 ? 3.328 16.601 -14.002 1.00 94.31 280 THR A O 1
ATOM 2218 N N . PHE A 1 281 ? 2.530 18.702 -13.980 1.00 95.31 281 PHE A N 1
ATOM 2219 C CA . PHE A 1 281 ? 3.826 19.336 -14.228 1.00 95.31 281 PHE A CA 1
ATOM 2220 C C . PHE A 1 281 ? 4.862 18.980 -13.151 1.00 95.31 281 PHE A C 1
ATOM 2222 O O . PHE A 1 281 ? 5.950 18.503 -13.472 1.00 95.31 281 PHE A O 1
ATOM 2229 N N . ARG A 1 282 ? 4.516 19.144 -11.865 1.00 96.75 282 ARG A N 1
ATOM 2230 C CA . ARG A 1 282 ? 5.422 18.821 -10.748 1.00 96.75 282 ARG A CA 1
ATOM 2231 C C . ARG A 1 282 ? 5.824 17.348 -10.753 1.00 96.75 282 ARG A C 1
ATOM 2233 O O . ARG A 1 282 ? 6.996 17.042 -10.561 1.00 96.75 282 ARG A O 1
ATOM 2240 N N . SER A 1 283 ? 4.879 16.444 -10.997 1.00 96.94 283 SER A N 1
ATOM 2241 C CA . SER A 1 283 ? 5.144 15.008 -11.031 1.00 96.94 283 SER A CA 1
ATOM 2242 C C . SER A 1 283 ? 6.033 14.600 -12.200 1.00 96.94 283 SER A C 1
ATOM 2244 O O . SER A 1 283 ? 6.911 13.767 -12.002 1.00 96.94 283 SER A O 1
ATOM 2246 N N . ILE A 1 284 ? 5.878 15.211 -13.381 1.00 96.69 284 ILE A N 1
ATOM 2247 C CA . ILE A 1 284 ? 6.777 14.977 -14.522 1.00 96.69 284 ILE A CA 1
ATOM 2248 C C . ILE A 1 284 ? 8.200 15.431 -14.190 1.00 96.69 284 ILE A C 1
ATOM 2250 O O . ILE A 1 284 ? 9.142 14.673 -14.418 1.00 96.69 284 ILE A O 1
ATOM 2254 N N . VAL A 1 285 ? 8.365 16.626 -13.614 1.00 96.50 285 VAL A N 1
ATOM 2255 C CA . VAL A 1 285 ? 9.687 17.143 -13.221 1.00 96.50 285 VAL A CA 1
ATOM 2256 C C . VAL A 1 285 ? 10.346 16.218 -12.197 1.00 96.50 285 VAL A C 1
ATOM 2258 O O . VAL A 1 285 ? 11.474 15.779 -12.407 1.00 96.50 285 VAL A O 1
ATOM 2261 N N . ILE A 1 286 ? 9.635 15.859 -11.123 1.00 96.31 286 ILE A N 1
ATOM 2262 C CA . ILE A 1 286 ? 10.176 14.989 -10.068 1.00 96.31 286 ILE A CA 1
ATOM 2263 C C . ILE A 1 286 ? 10.493 13.592 -10.615 1.00 96.31 286 ILE A C 1
ATOM 2265 O O . ILE A 1 286 ? 11.556 13.054 -10.313 1.00 96.31 286 ILE A O 1
ATOM 2269 N N . ALA A 1 287 ? 9.607 13.002 -11.423 1.00 96.38 287 ALA A N 1
ATOM 2270 C CA . ALA A 1 287 ? 9.835 11.682 -12.009 1.00 96.38 287 ALA A CA 1
ATOM 2271 C C . ALA A 1 287 ? 11.050 11.686 -12.944 1.00 96.38 287 ALA A C 1
ATOM 2273 O O . ALA A 1 287 ? 11.867 10.771 -12.878 1.00 96.38 287 ALA A O 1
ATOM 2274 N N . SER A 1 288 ? 11.201 12.733 -13.760 1.00 93.56 288 SER A N 1
ATOM 2275 C CA . SER A 1 288 ? 12.346 12.891 -14.663 1.00 93.56 288 SER A CA 1
ATOM 2276 C C . SER A 1 288 ? 13.650 13.022 -13.881 1.00 93.56 288 SER A C 1
ATOM 2278 O O . SER A 1 288 ? 14.605 12.311 -14.174 1.00 93.56 288 SER A O 1
ATOM 2280 N N . LEU A 1 289 ? 13.680 13.856 -12.836 1.00 93.06 289 LEU A N 1
ATOM 2281 C CA . LEU A 1 289 ? 14.843 13.976 -11.953 1.00 93.06 289 LEU A CA 1
ATOM 2282 C C . LEU A 1 289 ? 15.178 12.641 -11.278 1.00 93.06 289 LEU A C 1
ATOM 2284 O O . LEU A 1 289 ? 16.332 12.232 -11.291 1.00 93.06 289 LEU A O 1
ATOM 2288 N N . ALA A 1 290 ? 14.184 11.926 -10.746 1.00 91.38 290 ALA A N 1
ATOM 2289 C CA . ALA A 1 290 ? 14.401 10.624 -10.114 1.00 91.38 290 ALA A CA 1
ATOM 2290 C C . ALA A 1 290 ? 14.988 9.586 -11.087 1.00 91.38 290 ALA A C 1
ATOM 2292 O O . ALA A 1 290 ? 15.847 8.802 -10.695 1.00 91.38 290 ALA A O 1
ATOM 2293 N N . CYS A 1 291 ? 14.562 9.609 -12.353 1.00 89.44 291 CYS A N 1
ATOM 2294 C CA . CYS A 1 291 ? 15.107 8.746 -13.403 1.00 89.44 291 CYS A CA 1
ATOM 2295 C C . CYS A 1 291 ? 16.542 9.137 -13.819 1.00 89.44 291 CYS A C 1
ATOM 2297 O O . CYS A 1 291 ? 17.272 8.289 -14.319 1.00 89.44 291 CYS A O 1
ATOM 2299 N N . LEU A 1 292 ? 16.947 10.399 -13.618 1.00 86.50 292 LEU A N 1
ATOM 2300 C CA . LEU A 1 292 ? 18.265 10.931 -13.998 1.00 86.50 292 LEU A CA 1
ATOM 2301 C C . LEU A 1 292 ? 19.305 10.910 -12.859 1.00 86.50 292 LEU A C 1
ATOM 2303 O O . LEU A 1 292 ? 20.505 10.849 -13.116 1.00 86.50 292 LEU A O 1
ATOM 2307 N N . ILE A 1 293 ? 18.883 10.971 -11.595 1.00 75.56 293 ILE A N 1
ATOM 2308 C CA . ILE A 1 293 ? 19.796 11.059 -10.437 1.00 75.56 293 ILE A CA 1
ATOM 2309 C C . ILE A 1 293 ? 20.653 9.793 -10.267 1.00 75.56 293 ILE A C 1
ATOM 2311 O O . ILE A 1 293 ? 21.744 9.866 -9.720 1.00 75.56 293 ILE A O 1
ATOM 2315 N N . LEU A 1 294 ? 20.199 8.647 -10.771 1.00 61.53 294 LEU A N 1
ATOM 2316 C CA . LEU A 1 294 ? 20.923 7.373 -10.700 1.00 61.53 294 LEU A CA 1
ATOM 2317 C C . LEU A 1 294 ? 21.764 7.073 -11.957 1.00 61.53 294 LEU A C 1
ATOM 2319 O O . LEU A 1 294 ? 22.304 5.977 -12.088 1.00 61.53 294 LEU A O 1
ATOM 2323 N N . THR A 1 295 ? 21.855 8.020 -12.898 1.00 54.19 295 THR A N 1
ATOM 2324 C CA . THR A 1 295 ? 22.713 7.907 -14.096 1.00 54.19 295 THR A CA 1
ATOM 2325 C C . THR A 1 295 ? 24.132 8.459 -13.908 1.00 54.19 295 THR A C 1
ATOM 2327 O O . THR A 1 295 ? 24.919 8.357 -14.847 1.00 54.19 295 THR A O 1
ATOM 2330 N N . TYR A 1 296 ? 24.461 9.010 -12.733 1.00 42.34 296 TYR A N 1
ATOM 2331 C CA . TYR A 1 296 ? 25.779 9.565 -12.399 1.00 42.34 296 TYR A CA 1
ATOM 2332 C C . TYR A 1 296 ? 26.443 8.817 -11.246 1.00 42.34 296 TYR A C 1
ATOM 2334 O O . TYR A 1 296 ? 25.717 8.444 -10.297 1.00 42.34 296 TYR A O 1
#

InterPro domains:
  IPR005150 Cellulose synthase [PF03552] (1-294)

Foldseek 3Di:
DDFDPDFLPSVLLVVLVCQLVVDDDDDDDDPDDPDDDQDDLAPVLVLLVLLSQLLRLLLCCVDPSQLVNSVPPRHDPVVSVVSNVSNCLLVLLVVLCCLLQVLLLCLLVLNQDAPQPPDPRCVVVVCVVCVVVVVLQVVCVVVPHDPVRSLLVVLSSSLNSNASSPSSNVQNVCVVVVNDDDDRDDRDSDDDPVSNVCSVVVQHQHADDDPSLLRLLLSLLSLVVSLVSSVVVLVVDDPSSNSSSVVSNVSSVSSNVSCVSLCCLLPPDPDNSHHDPVSSVSSVVNNVCSSCVVVD